Protein 1JO0 (pdb70)

Organism: Haemophilus influenzae (strain ATCC 51907 / DSM 11121 / KW20 / Rd) (NCBI:txid71421)

CATH classification: 3.30.110.60

B-factor: mean 31.72, std 14.04, range [13.47, 114.36]

Radius of gyration: 18.09 Å; Cα contacts (8 Å, |Δi|>4): 297; chains: 2; bounding box: 34×56×38 Å

Sequence (193 aa):
TTLSTKQKQFLKGLAHHLNPVVMLGGNGLTEGVLAEIENALNHHELIKVKVAGADRETKQLIINAIVRETKAAQVQTIGHILVLYRPSEEAKIQLPRTTLSTKQKQFLKGLAHHLNPVVMLGGNGLTEGVLAEIENALNHHELIKVKVAGADRETKQLIINAIVRETKAAQVQTIGHILVLYRPSEEAKIQLP

Solvent-accessible surface area: 10706 Å² total; per-residue (Å²): 66,138,29,53,119,166,32,87,101,44,0,89,34,21,0,132,53,29,38,49,46,5,124,5,48,93,134,17,50,53,143,41,18,36,54,84,0,54,81,6,2,81,52,33,1,3,1,24,0,62,2,50,90,30,89,190,111,59,32,81,133,22,6,84,19,0,42,141,74,1,126,3,8,77,6,35,55,89,57,75,19,3,1,3,7,43,77,36,190,114,47,32,14,79,55,52,270,63,138,26,48,122,153,41,76,118,41,0,74,40,20,0,136,54,33,42,41,38,7,109,4,47,89,126,20,48,47,148,44,16,26,63,94,0,58,81,8,1,85,48,28,1,6,2,19,0,62,2,48,91,21,88,191,122,65,25,78,122,21,3,80,16,0,45,161,92,3,150,2,7,62,6,47,55,88,58,90,24,0,0,0,7,41,74,32,190,126,42,34,19,82,57,81

Foldseek 3Di:
DDDDPQQLVVLVVVCVVPDAQAEDDDVADDPVSLVSVLVCCAVPQKHKYFAPPDDDVRVVVRVVVSCVVRVWDFSDDDHGITITGDAYPVGPDDTDD/DDDDPQLLVVLVVVCVPDDAPEEADVVADDPVSLVSVLVCCQVPQKHKYFYPDDDDVRLVVSVVVSCVVNVWDFSDDDPRITITGDAYPDGDDDTD

InterPro domains:
  IPR001890 RNA-binding, CRM domain [PF01985] (4-87)
  IPR001890 RNA-binding, CRM domain [PS51295] (2-98)
  IPR001890 RNA-binding, CRM domain [SM01103] (4-87)
  IPR017924 RNA-binding protein YhbY [TIGR00253] (4-98)
  IPR035920 YhbY-like superfamily [G3DSA:3.30.110.60] (2-99)
  IPR035920 YhbY-like superfamily [SSF75471] (3-96)
  IPR051925 RNA-binding domain-containing protein [PTHR40065] (3-99)

Structure (mmCIF, N/CA/C/O backbone):
data_1JO0
#
_entry.id   1JO0
#
_cell.length_a   30.566
_cell.length_b   51.941
_cell.length_c   59.100
_cell.angle_alpha   90.00
_cell.angle_beta   102.19
_cell.angle_gamma   90.00
#
_symmetry.space_group_name_H-M   'P 1 21 1'
#
loop_
_entity.id
_entity.type
_entity.pdbx_description
1 polymer 'HYPOTHETICAL PROTEIN HI1333'
2 non-polymer GLYCEROL
3 water water
#
loop_
_atom_site.group_PDB
_atom_site.id
_atom_site.type_symbol
_atom_site.label_atom_id
_atom_site.label_alt_id
_atom_site.label_comp_id
_atom_site.label_asym_id
_atom_site.label_entity_id
_atom_site.label_seq_id
_atom_site.pdbx_PDB_ins_code
_atom_site.Cartn_x
_atom_site.Cartn_y
_atom_site.Cartn_z
_atom_site.occupancy
_atom_site.B_iso_or_equiv
_atom_site.auth_seq_id
_atom_site.auth_comp_id
_atom_site.auth_asym_id
_atom_site.auth_atom_id
_atom_site.pdbx_PDB_model_num
ATOM 1 N N . THR A 1 1 ? -7.065 -19.420 32.099 1.00 22.58 2 THR A N 1
ATOM 2 C CA . THR A 1 1 ? -7.881 -18.424 31.388 1.00 19.85 2 THR A CA 1
ATOM 3 C C . THR A 1 1 ? -9.341 -18.860 31.399 1.00 21.84 2 THR A C 1
ATOM 4 O O . THR A 1 1 ? -9.623 -19.936 30.896 1.00 27.12 2 THR A O 1
ATOM 8 N N . THR A 1 2 ? -10.223 -18.064 31.980 1.00 26.05 3 THR A N 1
ATOM 9 C CA . THR A 1 2 ? -11.622 -18.433 32.117 1.00 26.67 3 THR A CA 1
ATOM 10 C C . THR A 1 2 ? -12.426 -17.480 31.250 1.00 26.09 3 THR A C 1
ATOM 11 O O . THR A 1 2 ? -12.381 -16.273 31.471 1.00 29.86 3 THR A O 1
ATOM 15 N N . LEU A 1 3 ? -13.121 -18.056 30.271 1.00 23.54 4 LEU A N 1
ATOM 16 C CA . LEU A 1 3 ? -13.911 -17.329 29.305 1.00 22.76 4 LEU A CA 1
ATOM 17 C C . LEU A 1 3 ? -15.402 -17.516 29.585 1.00 24.10 4 LEU A C 1
ATOM 18 O O . LEU A 1 3 ? -15.863 -18.612 29.907 1.00 27.23 4 LEU A O 1
ATOM 23 N N . SER A 1 4 ? -16.164 -16.450 29.435 1.00 23.85 5 SER A N 1
ATOM 24 C CA . SER A 1 4 ? -17.605 -16.557 29.507 1.00 26.56 5 SER A CA 1
ATOM 25 C C . SER A 1 4 ? -18.105 -17.345 28.281 1.00 25.07 5 SER A C 1
ATOM 26 O O . SER A 1 4 ? -17.378 -17.464 27.298 1.00 23.61 5 SER A O 1
ATOM 29 N N . THR A 1 5 ? -19.333 -17.795 28.339 1.00 28.60 6 THR A N 1
ATOM 30 C CA . THR A 1 5 ? -19.944 -18.452 27.187 1.00 28.10 6 THR A CA 1
ATOM 31 C C . THR A 1 5 ? -19.924 -17.607 25.930 1.00 24.62 6 THR A C 1
ATOM 32 O O . THR A 1 5 ? -19.566 -18.046 24.839 1.00 23.91 6 THR A O 1
ATOM 36 N N . LYS A 1 6 ? -20.239 -16.330 26.043 1.00 23.28 7 LYS A N 1
ATOM 37 C CA . LYS A 1 6 ? -20.270 -15.401 24.921 1.00 21.69 7 LYS A CA 1
ATOM 38 C C . LYS A 1 6 ? -18.860 -15.136 24.403 1.00 21.44 7 LYS A C 1
ATOM 39 O O . LYS A 1 6 ? -18.707 -15.045 23.172 1.00 21.72 7 LYS A O 1
ATOM 50 N N . GLN A 1 7 ? -17.872 -15.013 25.269 1.00 20.96 8 GLN A N 1
ATOM 51 C CA . GLN A 1 7 ? -16.492 -14.830 24.804 1.00 21.55 8 GLN A CA 1
ATOM 52 C C . GLN A 1 7 ? -15.962 -16.018 24.030 1.00 20.91 8 GLN A C 1
ATOM 53 O O . GLN A 1 7 ? -15.315 -15.916 23.000 1.00 19.90 8 GLN A O 1
ATOM 59 N N . LYS A 1 8 ? -16.275 -17.192 24.579 1.00 20.65 9 LYS A N 1
ATOM 60 C CA . LYS A 1 8 ? -15.853 -18.417 23.912 1.00 20.85 9 LYS A CA 1
ATOM 61 C C . LYS A 1 8 ? -16.472 -18.524 22.528 1.00 19.97 9 LYS A C 1
ATOM 62 O O . LYS A 1 8 ? -15.821 -18.883 21.541 1.00 19.86 9 LYS A O 1
ATOM 68 N N . GLN A 1 9 ? -17.768 -18.183 22.426 1.00 19.51 10 GLN A N 1
ATOM 69 C CA . GLN A 1 9 ? -18.428 -18.274 21.138 1.00 20.28 10 GLN A CA 1
ATOM 70 C C . GLN A 1 9 ? -17.866 -17.257 20.168 1.00 18.71 10 GLN A C 1
ATOM 71 O O . GLN A 1 9 ? -17.681 -17.540 18.987 1.00 19.62 10 GLN A O 1
ATOM 77 N N . PHE A 1 10 ? -17.577 -16.036 20.631 1.00 18.63 11 PHE A N 1
ATOM 78 C CA . PHE A 1 10 ? -16.957 -15.039 19.787 1.00 18.14 11 PHE A CA 1
ATOM 79 C C . PHE A 1 10 ? -15.672 -15.605 19.177 1.00 18.10 11 PHE A C 1
ATOM 80 O O . PHE A 1 10 ? -15.402 -15.460 17.981 1.00 18.32 11 PHE A O 1
ATOM 88 N N . LEU A 1 11 ? -14.815 -16.204 20.004 1.00 17.15 12 LEU A N 1
ATOM 89 C CA . LEU A 1 11 ? -13.546 -16.718 19.525 1.00 16.46 12 LEU A CA 1
ATOM 90 C C . LEU A 1 11 ? -13.706 -17.933 18.620 1.00 16.67 12 LEU A C 1
ATOM 91 O O . LEU A 1 11 ? -12.955 -18.069 17.673 1.00 17.77 12 LEU A O 1
ATOM 96 N N . LYS A 1 12 ? -14.689 -18.773 18.900 1.00 17.68 13 LYS A N 1
ATOM 97 C CA . LYS A 1 12 ? -14.991 -19.903 18.039 1.00 18.75 13 LYS A CA 1
ATOM 98 C C . LYS A 1 12 ? -15.335 -19.383 16.651 1.00 19.52 13 LYS A C 1
ATOM 99 O O . LYS A 1 12 ? -14.874 -19.867 15.640 1.00 20.59 13 LYS A O 1
ATOM 105 N N . GLY A 1 13 ? -16.158 -18.341 16.585 1.00 19.39 14 GLY A N 1
ATOM 106 C CA . GLY A 1 13 ? -16.542 -17.802 15.289 1.00 21.87 14 GLY A CA 1
ATOM 107 C C . GLY A 1 13 ? -15.376 -17.208 14.524 1.00 19.30 14 GLY A C 1
ATOM 108 O O . GLY A 1 13 ? -15.255 -17.338 13.295 1.00 22.46 14 GLY A O 1
ATOM 109 N N . LEU A 1 14 ? -14.488 -16.517 15.234 1.00 17.95 15 LEU A N 1
ATOM 110 C CA . LEU A 1 14 ? -13.308 -15.932 14.615 1.00 18.54 15 LEU A CA 1
ATOM 111 C C . LEU A 1 14 ? -12.342 -16.999 14.130 1.00 18.87 15 LEU A C 1
ATOM 112 O O . LEU A 1 14 ? -11.793 -16.864 13.037 1.00 18.65 15 LEU A O 1
ATOM 121 N N . ALA A 1 15 ? -12.178 -18.065 14.898 1.00 16.48 16 ALA A N 1
ATOM 122 C CA . ALA A 1 15 ? -11.236 -19.125 14.559 1.00 17.72 16 ALA A CA 1
ATOM 123 C C . ALA A 1 15 ? -11.636 -19.870 13.293 1.00 17.83 16 ALA A C 1
ATOM 124 O O . ALA A 1 15 ? -10.795 -20.499 12.659 1.00 18.59 16 ALA A O 1
ATOM 126 N N . HIS A 1 16 ? -12.920 -19.808 12.909 1.00 19.17 17 HIS A N 1
ATOM 127 C CA . HIS A 1 16 ? -13.309 -20.394 11.613 1.00 19.51 17 HIS A CA 1
ATOM 128 C C . HIS A 1 16 ? -12.496 -19.857 10.468 1.00 20.16 17 HIS A C 1
ATOM 129 O O . HIS A 1 16 ? -12.310 -20.535 9.450 1.00 23.61 17 HIS A O 1
ATOM 136 N N . HIS A 1 17 ? -11.994 -18.617 10.589 1.00 18.50 18 HIS A N 1
ATOM 137 C CA . HIS A 1 17 ? -11.241 -18.002 9.491 1.00 20.63 18 HIS A CA 1
ATOM 138 C C . HIS A 1 17 ? -9.732 -18.201 9.593 1.00 19.55 18 HIS A C 1
ATOM 139 O O . HIS A 1 17 ? -9.015 -17.618 8.785 1.00 22.14 18 HIS A O 1
ATOM 146 N N . LEU A 1 18 ? -9.292 -19.006 10.563 1.00 17.50 19 LEU A N 1
ATOM 147 C CA . LEU A 1 18 ? -7.877 -19.221 10.835 1.00 17.71 19 LEU A CA 1
ATOM 148 C C . LEU A 1 18 ? -7.452 -20.606 10.407 1.00 18.15 19 LEU A C 1
ATOM 149 O O . LEU A 1 18 ? -8.213 -21.575 10.452 1.00 21.26 19 LEU A O 1
ATOM 154 N N . ASN A 1 19 ? -6.192 -20.696 9.965 1.00 18.50 20 ASN A N 1
ATOM 155 C CA . ASN A 1 19 ? -5.551 -21.966 9.728 1.00 18.17 20 ASN A CA 1
ATOM 156 C C . ASN A 1 19 ? -4.757 -22.403 10.957 1.00 18.15 20 ASN A C 1
ATOM 157 O O . ASN A 1 19 ? -4.291 -21.550 11.710 1.00 18.26 20 ASN A O 1
ATOM 162 N N . PRO A 1 20 ? -4.524 -23.676 11.151 1.00 18.53 21 PRO A N 1
ATOM 163 C CA . PRO A 1 20 ? -3.610 -24.101 12.219 1.00 19.08 21 PRO A CA 1
ATOM 164 C C . PRO A 1 20 ? -2.228 -23.443 12.100 1.00 18.47 21 PRO A C 1
ATOM 165 O O . PRO A 1 20 ? -1.683 -23.350 11.014 1.00 21.50 21 PRO A O 1
ATOM 169 N N . VAL A 1 21 ? -1.656 -22.987 13.198 1.00 18.17 22 VAL A N 1
ATOM 170 C CA . VAL A 1 21 ? -0.299 -22.467 13.283 1.00 19.36 22 VAL A CA 1
ATOM 171 C C . VAL A 1 21 ? 0.679 -23.429 13.970 1.00 19.55 22 VAL A C 1
ATOM 172 O O . VAL A 1 21 ? 1.870 -23.118 13.975 1.00 23.22 22 VAL A O 1
ATOM 176 N N . VAL A 1 22 ? 0.211 -24.530 14.543 1.00 18.68 23 VAL A N 1
ATOM 177 C CA . VAL A 1 22 ? 1.062 -25.564 15.109 1.00 18.91 23 VAL A CA 1
ATOM 178 C C . VAL A 1 22 ? 0.466 -26.904 14.701 1.00 19.65 23 VAL A C 1
ATOM 179 O O . VAL A 1 22 ? -0.756 -27.068 14.738 1.00 20.39 23 VAL A O 1
ATOM 183 N N . MET A 1 23 ? 1.352 -27.818 14.375 1.00 21.87 24 MET A N 1
ATOM 184 C CA . MET A 1 23 ? 0.893 -29.165 14.059 1.00 24.72 24 MET A CA 1
ATOM 185 C C . MET A 1 23 ? 1.718 -30.109 14.923 1.00 24.05 24 MET A C 1
ATOM 186 O O . MET A 1 23 ? 2.933 -29.983 14.982 1.00 30.09 24 MET A O 1
ATOM 195 N N . LEU A 1 24 ? 0.987 -31.024 15.555 1.00 23.91 25 LEU A N 1
ATOM 196 C CA . LEU A 1 24 ? 1.599 -32.164 16.190 1.00 27.67 25 LEU A CA 1
ATOM 197 C C . LEU A 1 24 ? 1.609 -33.392 15.283 1.00 32.29 25 LEU A C 1
ATOM 198 O O . LEU A 1 24 ? 0.678 -33.621 14.519 1.00 43.95 25 LEU A O 1
ATOM 203 N N . GLY A 1 25 ? 2.645 -34.190 15.445 1.00 37.42 26 GLY A N 1
ATOM 204 C CA . GLY A 1 25 ? 2.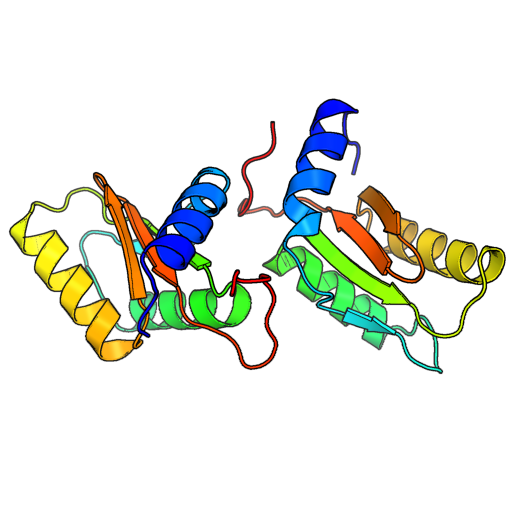798 -35.468 14.798 1.00 44.73 26 GLY A CA 1
ATOM 205 C C . GLY A 1 25 ? 2.954 -36.595 15.811 1.00 50.35 26 GLY A C 1
ATOM 206 O O . GLY A 1 25 ? 2.565 -36.470 16.979 1.00 45.64 26 GLY A O 1
ATOM 207 N N . GLY A 1 26 ? 3.534 -37.697 15.318 1.00 52.83 27 GLY A N 1
ATOM 208 C CA . GLY A 1 26 ? 3.714 -38.861 16.152 1.00 53.71 27 GLY A CA 1
ATOM 209 C C . GLY A 1 26 ? 4.423 -38.687 17.469 1.00 50.69 27 GLY A C 1
ATOM 210 O O . GLY A 1 26 ? 4.285 -39.492 18.407 1.00 55.38 27 GLY A O 1
ATOM 211 N N . ASN A 1 27 ? 5.230 -37.644 17.608 1.00 42.64 28 ASN A N 1
ATOM 212 C CA . ASN A 1 27 ? 6.006 -37.485 18.837 1.00 43.83 28 ASN A CA 1
ATOM 213 C C . ASN A 1 27 ? 5.212 -36.733 19.894 1.00 43.38 28 ASN A C 1
ATOM 214 O O . ASN A 1 27 ? 5.686 -36.638 21.029 1.00 40.90 28 ASN A O 1
ATOM 219 N N . GLY A 1 28 ? 4.039 -36.241 19.511 1.00 42.40 29 GLY A N 1
ATOM 220 C CA . GLY A 1 28 ? 3.144 -35.612 20.464 1.00 42.79 29 GLY A CA 1
ATOM 221 C C . GLY A 1 28 ? 3.670 -34.265 20.934 1.00 34.92 29 GLY A C 1
ATOM 222 O O . GLY A 1 28 ? 4.281 -33.545 20.133 1.00 30.70 29 GLY A O 1
ATOM 223 N N . LEU A 1 29 ? 3.426 -33.952 22.200 1.00 37.01 30 LEU A N 1
ATOM 224 C CA . LEU A 1 29 ? 3.776 -32.699 22.846 1.00 33.10 30 LEU A CA 1
ATOM 225 C C . LEU A 1 29 ? 5.202 -32.704 23.344 1.00 32.50 30 LEU A C 1
ATOM 226 O O . LEU A 1 29 ? 5.488 -32.854 24.527 1.00 36.58 30 LEU A O 1
ATOM 231 N N . THR A 1 30 ? 6.091 -32.513 22.385 1.00 25.69 31 THR A N 1
ATOM 232 C CA . THR A 1 30 ? 7.482 -32.389 22.734 1.00 26.53 31 THR A CA 1
ATOM 233 C C . THR A 1 30 ? 7.789 -31.011 23.303 1.00 28.02 31 THR A C 1
ATOM 234 O O . THR A 1 30 ? 6.964 -30.104 23.278 1.00 26.38 31 THR A O 1
ATOM 238 N N . GLU A 1 31 ? 9.012 -30.897 23.828 1.00 31.77 32 GLU A N 1
ATOM 239 C CA . GLU A 1 31 ? 9.506 -29.600 24.250 1.00 35.41 32 GLU A CA 1
ATOM 240 C C . GLU A 1 31 ? 9.384 -28.573 23.146 1.00 32.53 32 GLU A C 1
ATOM 241 O O . GLU A 1 3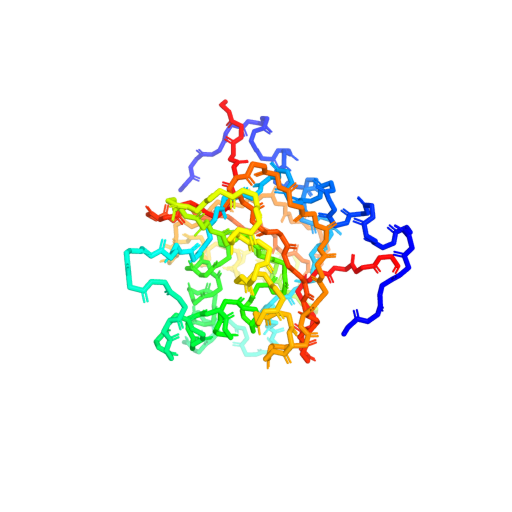1 ? 8.942 -27.436 23.288 1.00 30.32 32 GLU A O 1
ATOM 247 N N . GLY A 1 32 ? 9.761 -28.963 21.935 1.00 31.45 33 GLY A N 1
ATOM 248 C CA . GLY A 1 32 ? 9.730 -28.029 20.820 1.00 29.85 33 GLY A CA 1
ATOM 249 C C . GLY A 1 32 ? 8.320 -27.648 20.415 1.00 30.11 33 GLY A C 1
ATOM 250 O O . GLY A 1 32 ? 8.068 -26.489 20.082 1.00 25.47 33 GLY A O 1
ATOM 251 N N . VAL A 1 33 ? 7.396 -28.594 20.443 1.00 24.57 34 VAL A N 1
ATOM 252 C CA . VAL A 1 33 ? 6.011 -28.294 20.087 1.00 20.48 34 VAL A CA 1
ATOM 253 C C . VAL A 1 33 ? 5.429 -27.344 21.135 1.00 21.07 34 VAL A C 1
ATOM 254 O O . VAL A 1 33 ? 4.708 -26.399 20.789 1.00 19.84 34 VAL A O 1
ATOM 258 N N . LEU A 1 34 ? 5.742 -27.569 22.406 1.00 21.54 35 LEU A N 1
ATOM 259 C CA . LEU A 1 34 ? 5.234 -26.669 23.453 1.00 21.75 35 LEU A CA 1
ATOM 260 C C . LEU A 1 34 ? 5.767 -25.266 23.231 1.00 21.14 35 LEU A C 1
ATOM 261 O O . LEU A 1 34 ? 5.014 -24.318 23.427 1.00 21.44 35 LEU A O 1
ATOM 266 N N . ALA A 1 35 ? 7.031 -25.177 22.860 1.00 21.66 36 ALA A N 1
ATOM 267 C CA . ALA A 1 35 ? 7.559 -23.839 22.564 1.00 23.72 36 ALA A CA 1
ATOM 268 C C . ALA A 1 35 ? 6.847 -23.203 21.394 1.00 20.79 36 ALA A C 1
ATOM 269 O O . ALA A 1 35 ? 6.644 -21.982 21.387 1.00 21.70 36 ALA A O 1
ATOM 271 N N . GLU A 1 36 ? 6.469 -23.960 20.399 1.00 21.27 37 GLU A N 1
ATOM 272 C CA . GLU A 1 36 ? 5.756 -23.430 19.237 1.00 19.83 37 GLU A CA 1
ATOM 273 C C . GLU A 1 36 ? 4.385 -22.946 19.710 1.00 16.55 37 GLU A C 1
ATOM 274 O O . GLU A 1 36 ? 3.954 -21.894 19.269 1.00 17.71 37 GLU A O 1
ATOM 280 N N . ILE A 1 37 ? 3.736 -23.687 20.598 1.00 17.43 38 ILE A N 1
ATOM 281 C CA . ILE A 1 37 ? 2.413 -23.270 21.091 1.00 15.91 38 ILE A CA 1
ATOM 282 C C . ILE A 1 37 ? 2.567 -22.014 21.916 1.00 16.77 38 ILE A C 1
ATOM 283 O O . ILE A 1 37 ? 1.767 -21.066 21.760 1.00 17.86 38 ILE A O 1
ATOM 288 N N . GLU A 1 38 ? 3.540 -21.934 22.781 1.00 18.30 39 GLU A N 1
ATOM 289 C CA . GLU A 1 38 ? 3.755 -20.695 23.539 1.00 18.64 39 GLU A CA 1
ATOM 290 C C . GLU A 1 38 ? 3.989 -19.488 22.641 1.00 18.71 39 GLU A C 1
ATOM 291 O O . GLU A 1 38 ? 3.435 -18.437 22.852 1.00 19.17 39 GLU A O 1
ATOM 297 N N . ASN A 1 39 ? 4.831 -19.670 21.630 1.00 18.74 40 ASN A N 1
ATOM 298 C CA . ASN A 1 39 ? 5.157 -18.624 20.692 1.00 19.40 40 ASN A CA 1
ATOM 299 C C . ASN A 1 39 ? 3.886 -18.145 20.017 1.00 18.86 40 ASN A C 1
ATOM 300 O O . ASN A 1 39 ? 3.618 -16.968 19.826 1.00 19.78 40 ASN A O 1
ATOM 305 N N . ALA A 1 40 ? 3.081 -19.092 19.557 1.00 17.58 41 ALA A N 1
ATOM 306 C CA . ALA A 1 40 ? 1.852 -18.800 18.840 1.00 16.83 41 ALA A CA 1
ATOM 307 C C . ALA A 1 40 ? 0.837 -18.076 19.714 1.00 15.31 41 ALA A C 1
ATOM 308 O O . ALA A 1 40 ? 0.207 -17.101 19.321 1.00 16.63 41 ALA A O 1
ATOM 310 N N . LEU A 1 41 ? 0.658 -18.510 20.957 1.00 15.12 42 LEU A N 1
ATOM 311 C CA . LEU A 1 41 ? -0.174 -17.814 21.906 1.00 14.93 42 LEU A CA 1
ATOM 312 C C . LEU A 1 41 ? 0.295 -16.388 22.112 1.00 16.42 42 LEU A C 1
ATOM 313 O O . LEU A 1 41 ? -0.500 -15.447 22.143 1.00 16.53 42 LEU A O 1
ATOM 318 N N . ASN A 1 42 ? 1.590 -16.201 22.274 1.00 17.18 43 ASN A N 1
ATOM 319 C CA . ASN A 1 42 ? 2.159 -14.888 22.499 1.00 17.51 43 ASN A CA 1
ATOM 320 C C . ASN A 1 42 ? 1.862 -13.924 21.363 1.00 18.31 43 ASN A C 1
ATOM 321 O O . ASN A 1 42 ? 1.455 -12.790 21.637 1.00 22.17 43 ASN A O 1
ATOM 330 N N . HIS A 1 43 ? 2.090 -14.389 20.118 1.00 17.71 44 HIS A N 1
ATOM 331 C CA . HIS A 1 43 ? 1.877 -13.477 18.998 1.00 18.19 44 HIS A CA 1
ATOM 332 C C . HIS A 1 43 ? 0.412 -13.340 18.625 1.00 18.11 44 HIS A C 1
ATOM 333 O O . HIS A 1 43 ? -0.020 -12.253 18.238 1.00 18.69 44 HIS A O 1
ATOM 340 N N . HIS A 1 44 ? -0.355 -14.447 18.703 1.00 16.52 45 HIS A N 1
ATOM 341 C CA . HIS A 1 44 ? -1.674 -14.443 18.092 1.00 15.63 45 HIS A CA 1
ATOM 342 C C . HIS A 1 44 ? -2.849 -14.406 19.074 1.00 14.79 45 HIS A C 1
ATOM 343 O O . HIS A 1 44 ? -3.942 -14.021 18.625 1.00 16.03 45 HIS A O 1
ATOM 350 N N . GLU A 1 45 ? -2.650 -14.835 20.299 1.00 15.56 46 GLU A N 1
ATOM 351 C CA . GLU A 1 45 ? -3.667 -14.951 21.363 1.00 14.51 46 GLU A CA 1
ATOM 352 C C . GLU A 1 45 ? -4.624 -16.103 21.068 1.00 14.24 46 GLU A C 1
ATOM 353 O O . GLU A 1 45 ? -4.766 -17.006 21.917 1.00 15.20 46 GLU A O 1
ATOM 359 N N . LEU A 1 46 ? -5.287 -16.104 19.934 1.00 14.84 47 LEU A N 1
ATOM 360 C CA . LEU A 1 46 ? -6.215 -17.140 19.451 1.00 13.47 47 LEU A CA 1
ATOM 361 C C . LEU A 1 46 ? -5.494 -18.006 18.447 1.00 13.60 47 LEU A C 1
ATOM 362 O O . LEU A 1 46 ? -5.004 -17.475 17.451 1.00 16.01 47 LEU A O 1
ATOM 367 N N . ILE A 1 47 ? -5.412 -19.303 18.720 1.00 14.05 48 ILE A N 1
ATOM 368 C CA . ILE A 1 47 ? -4.667 -20.218 17.858 1.00 14.33 48 ILE A CA 1
ATOM 369 C C . ILE A 1 47 ? -5.452 -21.515 17.614 1.00 14.33 48 ILE A C 1
ATOM 370 O O . ILE A 1 47 ? -6.260 -21.941 18.454 1.00 14.83 48 ILE A O 1
ATOM 375 N N . LYS A 1 48 ? -5.092 -22.130 16.506 1.00 15.78 49 LYS A N 1
ATOM 376 C CA . LYS A 1 48 ? -5.511 -23.498 16.175 1.00 15.57 49 LYS A CA 1
ATOM 377 C C . LYS A 1 48 ? -4.289 -24.405 16.135 1.00 15.93 49 LYS A C 1
ATOM 378 O O . LYS A 1 48 ? -3.306 -24.104 15.509 1.00 17.03 49 LYS A O 1
ATOM 384 N N . VAL A 1 49 ? -4.409 -25.536 16.834 1.00 16.04 50 VAL A N 1
ATOM 385 C CA . VAL A 1 49 ? -3.358 -26.539 16.924 1.00 16.47 50 VAL A CA 1
ATOM 386 C C . VAL A 1 49 ? -3.944 -27.809 16.312 1.00 17.55 50 VAL A C 1
ATOM 387 O O . VAL A 1 49 ? -5.028 -28.271 16.696 1.00 20.89 50 VAL A O 1
ATOM 391 N N . LYS A 1 50 ? -3.267 -28.365 15.326 1.00 18.48 51 LYS A N 1
ATOM 392 C CA . LYS A 1 50 ? -3.709 -29.574 14.661 1.00 19.63 51 LYS A CA 1
ATOM 393 C C . LYS A 1 50 ? -3.139 -30.784 15.386 1.00 19.89 51 LYS A C 1
ATOM 394 O O . LYS A 1 50 ? -1.933 -30.847 15.636 1.00 21.26 51 LYS A O 1
ATOM 405 N N . VAL A 1 51 ? -4.017 -31.732 15.719 1.00 20.49 52 VAL A N 1
ATOM 406 C CA . VAL A 1 51 ? -3.675 -32.931 16.439 1.00 21.89 52 VAL A CA 1
ATOM 407 C C . VAL A 1 51 ? -4.225 -34.138 15.672 1.00 24.76 52 VAL A C 1
ATOM 408 O O . VAL A 1 51 ? -5.136 -34.838 16.076 1.00 29.72 52 VAL A O 1
ATOM 415 N N . ALA A 1 52 ? -3.729 -34.345 14.455 1.00 29.61 53 ALA A N 1
ATOM 416 C CA . ALA A 1 52 ? -4.284 -35.426 13.657 1.00 31.12 53 ALA A CA 1
ATOM 417 C C . ALA A 1 52 ? -3.790 -36.791 14.136 1.00 34.10 53 ALA A C 1
ATOM 418 O O . ALA A 1 52 ? -2.767 -37.016 14.764 1.00 34.30 53 ALA A O 1
ATOM 420 N N . GLY A 1 53 ? -4.611 -37.741 13.746 1.00 36.49 54 GLY A N 1
ATOM 421 C CA . GLY A 1 53 ? -4.310 -39.117 14.004 1.00 38.78 54 GLY A CA 1
ATOM 422 C C . GLY A 1 53 ? -4.337 -39.434 15.496 1.00 38.71 54 GLY A C 1
ATOM 423 O O . GLY A 1 53 ? -3.651 -40.374 15.927 1.00 51.60 54 GLY A O 1
ATOM 424 N N . ALA A 1 54 ? -5.092 -38.687 16.311 1.00 36.61 55 ALA A N 1
ATOM 425 C CA . ALA A 1 54 ? -5.234 -38.902 17.750 1.00 32.92 55 ALA A CA 1
ATOM 426 C C . ALA A 1 54 ? -6.615 -39.395 18.116 1.00 32.24 55 ALA A C 1
ATOM 427 O O . ALA A 1 54 ? -7.651 -38.834 17.799 1.00 37.83 55 ALA A O 1
ATOM 429 N N . ASP A 1 55 ? -6.606 -40.517 18.851 1.00 29.81 56 ASP A N 1
ATOM 430 C CA . ASP A 1 55 ? -7.890 -41.005 19.330 1.00 31.99 56 ASP A CA 1
ATOM 431 C C . ASP A 1 55 ? -8.302 -40.185 20.540 1.00 25.52 56 ASP A C 1
ATOM 432 O O . ASP A 1 55 ? -7.607 -39.270 20.991 1.00 27.62 56 ASP A O 1
ATOM 437 N N . ARG A 1 56 ? -9.481 -40.503 21.041 1.00 25.43 57 ARG A N 1
ATOM 438 C CA . ARG A 1 56 ? -10.108 -39.623 22.020 1.00 24.47 57 ARG A CA 1
ATOM 439 C C . ARG A 1 56 ? -9.223 -39.479 23.253 1.00 21.33 57 ARG A C 1
ATOM 440 O O . ARG A 1 56 ? -8.948 -38.377 23.744 1.00 20.70 57 ARG A O 1
ATOM 455 N N . GLU A 1 57 ? -8.684 -40.571 23.755 1.00 20.79 58 GLU A N 1
ATOM 456 C CA . GLU A 1 57 ? -7.896 -40.532 25.004 1.00 18.53 58 GLU A CA 1
ATOM 457 C C . GLU A 1 57 ? -6.554 -39.864 24.783 1.00 18.51 58 GLU A C 1
ATOM 458 O O . GLU A 1 57 ? -6.098 -39.090 25.607 1.00 19.27 58 GLU A O 1
ATOM 464 N N . THR A 1 58 ? -5.926 -40.152 23.631 1.00 21.26 59 THR A N 1
ATOM 465 C CA . THR A 1 58 ? -4.631 -39.519 23.333 1.00 23.34 59 THR A CA 1
ATOM 466 C C . THR A 1 58 ? -4.790 -38.024 23.199 1.00 22.10 59 THR A C 1
ATOM 467 O O . THR A 1 58 ? -4.036 -37.214 23.719 1.00 22.80 59 THR A O 1
ATOM 471 N N . LYS A 1 59 ? -5.842 -37.619 22.476 1.00 22.27 60 LYS A N 1
ATOM 472 C CA . LYS A 1 59 ? -6.099 -36.213 22.292 1.00 20.45 60 LYS A CA 1
ATOM 473 C C . LYS A 1 59 ? -6.357 -35.554 23.649 1.00 17.74 60 LYS A C 1
ATOM 474 O O . LYS A 1 59 ? -5.888 -34.443 23.879 1.00 19.25 60 LYS A O 1
ATOM 480 N N . GLN A 1 60 ? -7.075 -36.258 24.529 1.00 17.76 61 GLN A N 1
ATOM 481 C CA . GLN A 1 60 ? -7.357 -35.669 25.816 1.00 17.18 61 GLN A CA 1
ATOM 482 C C . GLN A 1 60 ? -6.085 -35.452 26.623 1.00 16.66 61 GLN A C 1
ATOM 483 O O . GLN A 1 60 ? -5.941 -34.434 27.303 1.00 16.93 61 GLN A O 1
ATOM 489 N N . LEU A 1 61 ? -5.151 -36.408 26.598 1.00 17.16 62 LEU A N 1
ATOM 490 C CA . LEU A 1 61 ? -3.847 -36.234 27.252 1.00 18.33 62 LEU A CA 1
ATOM 491 C C . LEU A 1 61 ? -3.158 -34.959 26.765 1.00 17.42 62 LEU A C 1
ATOM 492 O O . LEU A 1 61 ? -2.666 -34.180 27.563 1.00 19.39 62 LEU A O 1
ATOM 497 N N . ILE A 1 62 ? -3.132 -34.815 25.446 1.00 18.22 63 ILE A N 1
ATOM 498 C CA . ILE A 1 62 ? -2.521 -33.640 24.829 1.00 18.09 63 ILE A CA 1
ATOM 499 C C . ILE A 1 62 ? -3.214 -32.371 25.254 1.00 16.12 63 ILE A C 1
ATOM 500 O O . ILE A 1 62 ? -2.513 -31.420 25.636 1.00 17.93 63 ILE A O 1
ATOM 505 N N . ILE A 1 63 ? -4.530 -32.286 25.188 1.00 17.81 64 ILE A N 1
ATOM 506 C CA . ILE A 1 63 ? -5.265 -31.107 25.588 1.00 17.02 64 ILE A CA 1
ATOM 507 C C . ILE A 1 63 ? -4.917 -30.752 27.021 1.00 17.01 64 ILE A C 1
ATOM 508 O O . ILE A 1 63 ? -4.642 -29.591 27.385 1.00 17.36 64 ILE A O 1
ATOM 513 N N . ASN A 1 64 ? -4.992 -31.752 27.887 1.00 15.56 65 ASN A N 1
ATOM 514 C CA . ASN A 1 64 ? -4.780 -31.480 29.303 1.00 15.90 65 ASN A CA 1
ATOM 515 C C . ASN A 1 64 ? -3.395 -30.922 29.562 1.00 16.94 65 ASN A C 1
ATOM 516 O O . ASN A 1 64 ? -3.232 -30.018 30.393 1.00 18.61 65 ASN A O 1
ATOM 521 N N . ALA A 1 65 ? -2.403 -31.474 28.874 1.00 16.33 66 ALA A N 1
ATOM 522 C CA . ALA A 1 65 ? -1.036 -31.016 29.077 1.00 17.66 66 ALA A CA 1
ATOM 523 C C . ALA A 1 65 ? -0.853 -29.581 28.569 1.00 16.86 66 ALA A C 1
ATOM 524 O O . ALA A 1 65 ? -0.179 -28.759 29.182 1.00 19.17 66 ALA A O 1
ATOM 526 N N . ILE A 1 66 ? -1.405 -29.289 27.400 1.00 16.76 67 ILE A N 1
ATOM 527 C CA . ILE A 1 66 ? -1.299 -27.946 26.813 1.00 16.50 67 ILE A CA 1
ATOM 528 C C . ILE A 1 66 ? -1.924 -26.954 27.790 1.00 17.19 67 ILE A C 1
ATOM 529 O O . ILE A 1 66 ? -1.356 -25.916 28.099 1.00 18.68 67 ILE A O 1
ATOM 534 N N . VAL A 1 67 ? -3.144 -27.213 28.266 1.00 17.35 68 VAL A N 1
ATOM 535 C CA . VAL A 1 67 ? -3.802 -26.259 29.151 1.00 18.80 68 VAL A CA 1
ATOM 536 C C . VAL A 1 67 ? -3.001 -26.119 30.422 1.00 20.35 68 VAL A C 1
ATOM 537 O O . VAL A 1 67 ? -2.833 -25.019 30.957 1.00 21.11 68 VAL A O 1
ATOM 541 N N . ARG A 1 68 ? -2.479 -27.193 30.998 1.00 20.14 69 ARG A N 1
ATOM 542 C CA . ARG A 1 68 ? -1.716 -27.102 32.230 1.00 23.00 69 ARG A CA 1
ATOM 543 C C . ARG A 1 68 ? -0.494 -26.226 32.055 1.00 21.09 69 ARG A C 1
ATOM 544 O O . ARG A 1 68 ? -0.200 -25.383 32.871 1.00 24.95 69 ARG A O 1
ATOM 559 N N . GLU A 1 69 ? 0.256 -26.449 30.986 1.00 19.64 70 GLU A N 1
ATOM 560 C CA . GLU A 1 69 ? 1.522 -25.739 30.784 1.00 20.80 70 GLU A CA 1
ATOM 561 C C . GLU A 1 69 ? 1.343 -24.283 30.381 1.00 18.83 70 GLU A C 1
ATOM 562 O O . GLU A 1 69 ? 2.144 -23.434 30.828 1.00 24.89 70 GLU A O 1
ATOM 568 N N . THR A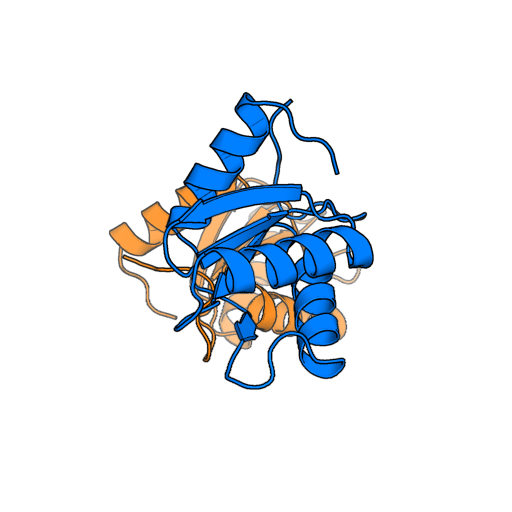 1 70 ? 0.340 -24.033 29.565 1.00 16.97 71 THR A N 1
ATOM 569 C CA . THR A 1 70 ? 0.201 -22.705 28.957 1.00 16.38 71 THR A CA 1
ATOM 570 C C . THR A 1 70 ? -0.833 -21.810 29.640 1.00 16.82 71 THR A C 1
ATOM 571 O O . THR A 1 70 ? -0.809 -20.593 29.449 1.00 18.15 71 THR A O 1
ATOM 575 N N . LYS A 1 71 ? -1.761 -22.391 30.397 1.00 17.51 72 LYS A N 1
ATOM 576 C CA . LYS A 1 71 ? -2.879 -21.663 30.997 1.00 18.52 72 LYS A CA 1
ATOM 577 C C . LYS A 1 71 ? -3.824 -21.052 29.980 1.00 18.50 72 LYS A C 1
ATOM 578 O O . 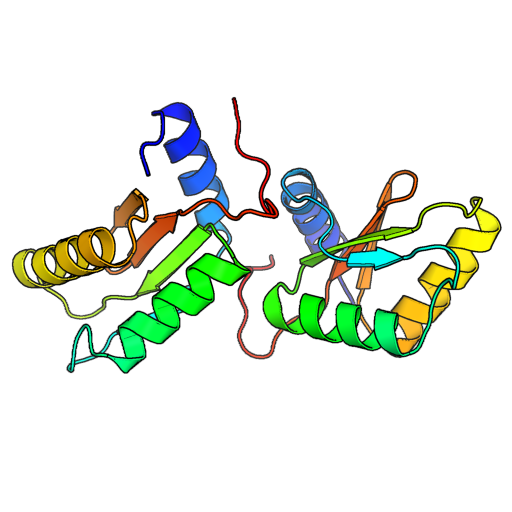LYS A 1 71 ? -4.638 -20.177 30.313 1.00 21.80 72 LYS A O 1
ATOM 584 N N . ALA A 1 72 ? -3.763 -21.534 28.724 1.00 17.72 73 ALA A N 1
ATOM 585 C CA . ALA A 1 72 ? -4.732 -21.151 27.728 1.00 16.95 73 ALA A CA 1
ATOM 586 C C . ALA A 1 72 ? -6.100 -21.755 28.030 1.00 16.88 73 ALA A C 1
ATOM 587 O O . ALA A 1 72 ? -6.189 -22.825 28.661 1.00 18.92 73 ALA A O 1
ATOM 589 N N . ALA A 1 73 ? -7.127 -21.078 27.564 1.00 16.01 74 ALA A N 1
ATOM 590 C CA . ALA A 1 73 ? -8.480 -21.561 27.530 1.00 16.86 74 ALA A CA 1
ATOM 591 C C . ALA A 1 73 ? -8.736 -22.438 26.317 1.00 16.00 74 ALA A C 1
ATOM 592 O O . ALA A 1 73 ? -8.339 -22.110 25.211 1.00 16.52 74 ALA A O 1
ATOM 594 N N . GLN A 1 74 ? -9.493 -23.515 26.517 1.00 18.18 75 GLN A N 1
ATOM 595 C CA . GLN A 1 74 ? -10.036 -24.290 25.403 1.00 17.92 75 GLN A CA 1
ATOM 596 C C . GLN A 1 74 ? -11.261 -23.595 24.858 1.00 19.86 75 GLN A C 1
ATOM 597 O O . GLN A 1 74 ? -12.249 -23.376 25.566 1.00 27.63 75 GLN A O 1
ATOM 603 N N . VAL A 1 75 ? -11.182 -23.223 23.590 1.00 17.32 76 VAL A N 1
ATOM 604 C CA . VAL A 1 75 ? -12.301 -22.624 22.921 1.00 18.06 76 VAL A CA 1
ATOM 605 C C . VAL A 1 75 ? -13.175 -23.672 22.235 1.00 18.34 76 VAL A C 1
ATOM 606 O O . VAL A 1 75 ? -14.392 -23.553 22.345 1.00 22.10 76 VAL A O 1
ATOM 610 N N . GLN A 1 76 ? -12.583 -24.646 21.569 1.00 18.47 77 GLN A N 1
ATOM 611 C CA . GLN A 1 76 ? -13.285 -25.630 20.777 1.00 19.65 77 GLN A CA 1
ATOM 612 C C . GLN A 1 76 ? -12.331 -26.804 20.556 1.00 18.29 77 GLN A C 1
ATOM 613 O O . GLN A 1 76 ? -11.168 -26.596 20.302 1.00 19.50 77 GLN A O 1
ATOM 619 N N . THR A 1 77 ? -12.862 -27.986 20.658 1.00 23.75 78 THR A N 1
ATOM 620 C CA . THR A 1 77 ? -12.236 -29.187 20.215 1.00 32.87 78 THR A CA 1
ATOM 621 C C . THR A 1 77 ? -13.153 -29.823 19.159 1.00 33.87 78 THR A C 1
ATOM 622 O O . THR A 1 77 ? -14.279 -30.108 19.516 1.00 45.00 78 THR A O 1
ATOM 626 N N . ILE A 1 78 ? -12.737 -29.952 17.934 1.00 36.42 79 ILE A N 1
ATOM 627 C CA . ILE A 1 78 ? -13.584 -30.576 16.929 1.00 45.64 79 ILE A CA 1
ATOM 628 C C . ILE A 1 78 ? -12.640 -31.344 16.030 1.00 42.09 79 ILE A C 1
ATOM 629 O O . ILE A 1 78 ? -11.734 -30.765 15.428 1.00 39.94 79 ILE A O 1
ATOM 634 N N . GLY A 1 79 ? -12.879 -32.649 16.035 1.00 41.93 80 GLY A N 1
ATOM 635 C CA . GLY A 1 79 ? -12.049 -33.475 15.187 1.00 36.47 80 GLY A CA 1
ATOM 636 C C . GLY A 1 79 ? -10.619 -33.329 15.661 1.00 32.85 80 GLY A C 1
ATOM 637 O O . GLY A 1 79 ? -10.298 -33.518 16.822 1.00 35.28 80 GLY A O 1
ATOM 638 N N . HIS A 1 80 ? -9.774 -32.969 14.695 1.00 30.90 81 HIS A N 1
ATOM 639 C CA . HIS A 1 80 ? -8.360 -32.978 14.931 1.00 28.06 81 HIS A CA 1
ATOM 640 C C . HIS A 1 80 ? -7.828 -31.589 15.249 1.00 21.68 81 HIS A C 1
ATOM 641 O O . HIS A 1 80 ? -6.602 -31.428 15.311 1.00 30.38 81 HIS A O 1
ATOM 648 N N . ILE A 1 81 ? -8.690 -30.622 15.507 1.00 21.21 82 ILE A N 1
ATOM 649 C CA . ILE A 1 81 ? -8.269 -29.249 15.725 1.00 20.84 82 ILE A CA 1
ATOM 650 C C . ILE A 1 81 ? -8.629 -28.851 17.153 1.00 19.96 82 ILE A C 1
ATOM 651 O O . ILE A 1 81 ? -9.759 -29.041 17.637 1.00 23.12 82 ILE A O 1
ATOM 656 N N . LEU A 1 82 ? -7.660 -28.287 17.817 1.00 17.37 83 LEU A N 1
ATOM 657 C CA . LEU A 1 82 ? -7.827 -27.643 19.106 1.00 17.91 83 LEU A CA 1
ATOM 658 C C . LEU A 1 82 ? -7.737 -26.130 18.948 1.00 16.01 83 LEU A C 1
ATOM 659 O O . LEU A 1 82 ? -6.713 -25.646 18.489 1.00 18.95 83 LEU A O 1
ATOM 668 N N . VAL A 1 83 ? -8.753 -25.408 19.374 1.00 15.42 84 VAL A N 1
ATOM 669 C CA . VAL A 1 83 ? -8.730 -23.957 19.336 1.00 15.17 84 VAL A CA 1
ATOM 670 C C . VAL A 1 83 ? -8.491 -23.464 20.766 1.00 14.75 84 VAL A C 1
ATOM 671 O O . VAL A 1 83 ? -9.218 -23.882 21.694 1.00 16.05 84 VAL A O 1
ATOM 675 N N . LEU A 1 84 ? -7.484 -22.638 20.949 1.00 14.56 85 LEU A N 1
ATOM 676 C CA . LEU A 1 84 ? -7.019 -22.199 22.260 1.00 14.41 85 LEU A CA 1
ATOM 677 C C . LEU A 1 84 ? -6.905 -20.675 22.301 1.00 14.25 85 LEU A C 1
ATOM 678 O O . LEU A 1 84 ? -6.638 -20.070 21.247 1.00 15.14 85 LEU A O 1
ATOM 683 N N . TYR A 1 85 ? -7.033 -20.094 23.471 1.00 14.82 86 TYR A N 1
ATOM 684 C CA . TYR A 1 85 ? -6.900 -18.650 23.619 1.00 14.18 86 TYR A CA 1
ATOM 685 C C . TYR A 1 85 ? -6.198 -18.280 24.904 1.00 13.88 86 TYR A C 1
ATOM 686 O O . TYR A 1 85 ? -6.548 -18.810 25.963 1.00 15.98 86 TYR A O 1
ATOM 695 N N . ARG A 1 86 ? -5.248 -17.345 24.822 1.00 14.31 87 ARG A N 1
ATOM 696 C CA . ARG A 1 86 ? -4.701 -16.764 26.041 1.00 14.64 87 ARG A CA 1
ATOM 697 C C . ARG A 1 86 ? -4.499 -15.255 25.814 1.00 14.71 87 ARG A C 1
ATOM 698 O O . ARG A 1 86 ? -3.916 -14.925 24.769 1.00 15.44 87 ARG A O 1
ATOM 706 N N . PRO A 1 87 ? -4.949 -14.402 26.708 1.00 15.33 88 PRO A N 1
ATOM 707 C CA . PRO A 1 87 ? -4.802 -12.967 26.464 1.00 15.72 88 PRO A CA 1
ATOM 708 C C . PRO A 1 87 ? -3.350 -12.526 26.591 1.00 17.81 88 PRO A C 1
ATOM 709 O O . PRO A 1 87 ? -2.590 -13.077 27.368 1.00 20.99 88 PRO A O 1
ATOM 713 N N . SER A 1 88 ? -3.038 -11.475 25.818 1.00 19.47 89 SER A N 1
ATOM 714 C CA . SER A 1 88 ? -1.749 -10.813 25.744 1.00 19.65 89 SER A CA 1
ATOM 715 C C . SER A 1 88 ? -1.771 -9.540 26.566 1.00 17.03 89 SER A C 1
ATOM 716 O O . SER A 1 88 ? -2.808 -8.918 26.716 1.00 18.92 89 SER A O 1
ATOM 719 N N . GLU A 1 89 ? -0.627 -9.106 27.021 1.00 20.08 90 GLU A N 1
ATOM 720 C CA . GLU A 1 89 ? -0.446 -7.806 27.627 1.00 21.98 90 GLU A CA 1
ATOM 721 C C . GLU A 1 89 ? -0.646 -6.699 26.618 1.00 23.34 90 GLU A C 1
ATOM 722 O O . GLU A 1 89 ? -0.930 -5.585 27.073 1.00 29.79 90 GLU A O 1
ATOM 728 N N . GLU A 1 90 ? -0.537 -7.001 25.340 1.00 23.16 91 GLU A N 1
ATOM 729 C CA . GLU A 1 90 ? -0.877 -5.976 24.354 1.00 29.40 91 GLU A CA 1
ATOM 730 C C . GLU A 1 90 ? -1.946 -6.656 23.486 1.00 24.11 91 GLU A C 1
ATOM 731 O O . GLU A 1 90 ? -1.624 -7.296 22.501 1.00 27.55 91 GLU A O 1
ATOM 737 N N . ALA A 1 91 ? -3.187 -6.582 23.890 1.00 23.51 92 ALA A N 1
ATOM 738 C CA . ALA A 1 91 ? -4.289 -7.220 23.191 1.00 20.04 92 ALA A CA 1
ATOM 739 C C . ALA A 1 91 ? -4.251 -6.918 21.705 1.00 18.44 92 ALA A C 1
ATOM 740 O O . ALA A 1 91 ? -4.218 -5.782 21.278 1.00 23.24 92 ALA A O 1
ATOM 742 N N . LYS A 1 92 ? -4.253 -7.970 20.915 1.00 19.42 93 LYS A N 1
ATOM 743 C CA . LYS A 1 92 ? -4.328 -7.911 19.458 1.00 20.05 93 LYS A CA 1
ATOM 744 C C . LYS A 1 92 ? -5.792 -8.052 19.041 1.00 18.53 93 LYS A C 1
ATOM 745 O O . LYS A 1 92 ? -6.239 -7.358 18.122 1.00 21.84 93 LYS A O 1
ATOM 756 N N . ILE A 1 93 ? -6.529 -8.932 19.689 1.00 18.14 94 ILE A N 1
ATOM 757 C CA . ILE A 1 93 ? -7.913 -9.211 19.363 1.00 16.45 94 ILE A CA 1
ATOM 758 C C . ILE A 1 93 ? -8.799 -8.559 20.416 1.00 16.32 94 ILE A C 1
ATOM 759 O O . ILE A 1 93 ? -8.599 -8.718 21.610 1.00 18.25 94 ILE A O 1
ATOM 764 N N . GLN A 1 94 ? -9.811 -7.832 19.951 1.00 16.62 95 GLN A N 1
ATOM 765 C CA . GLN A 1 94 ? -10.826 -7.209 20.820 1.00 18.98 95 GLN A CA 1
ATOM 766 C C . GLN A 1 94 ? -11.813 -8.258 21.277 1.00 19.83 95 GLN A C 1
ATOM 767 O O . GLN A 1 94 ? -12.573 -8.713 20.440 1.00 26.44 95 GLN A O 1
ATOM 773 N N . LEU A 1 95 ? -11.756 -8.602 22.560 1.00 22.22 96 LEU A N 1
ATOM 774 C CA . LEU A 1 95 ? -12.678 -9.600 23.077 1.00 23.21 96 LEU A CA 1
ATOM 775 C C . LEU A 1 95 ? -13.881 -8.901 23.653 1.00 27.99 96 LEU A C 1
ATOM 776 O O . LEU A 1 95 ? -13.751 -7.900 24.357 1.00 35.34 96 LEU A O 1
ATOM 781 N N . PRO A 1 96 ? -15.072 -9.428 23.404 1.00 28.43 97 PRO A N 1
ATOM 782 C CA . PRO A 1 96 ? -16.272 -8.824 23.968 1.00 32.98 97 PRO A CA 1
ATOM 783 C C . PRO A 1 96 ? -16.246 -8.836 25.491 1.00 30.17 97 PRO A C 1
ATOM 784 O O . PRO A 1 96 ? -15.644 -9.728 26.090 1.00 28.10 97 PRO A O 1
ATOM 788 N N . ARG A 1 97 ? -16.933 -7.840 26.012 1.00 40.73 98 ARG A N 1
ATOM 789 C CA . ARG A 1 97 ? -17.268 -7.737 27.410 1.00 47.51 98 ARG A CA 1
ATOM 790 C C . ARG A 1 97 ? -18.146 -8.903 27.863 1.00 51.86 98 ARG A C 1
ATOM 791 O O . ARG A 1 97 ? -17.774 -9.714 28.697 1.00 65.14 98 ARG A O 1
ATOM 799 N N . THR B 1 1 ? 0.588 -6.364 -3.503 1.00 39.15 2 THR B N 1
ATOM 800 C CA . THR B 1 1 ? -0.433 -7.352 -3.117 1.00 32.19 2 THR B CA 1
ATOM 801 C C . THR B 1 1 ? -1.774 -6.939 -3.697 1.00 33.78 2 THR B C 1
ATOM 802 O O . THR B 1 1 ? -2.390 -5.952 -3.303 1.00 39.06 2 THR B O 1
ATOM 806 N N . THR B 1 2 ? -2.229 -7.714 -4.672 1.00 34.61 3 THR B N 1
ATOM 807 C CA . THR B 1 2 ? -3.455 -7.349 -5.380 1.00 37.61 3 THR B CA 1
ATOM 808 C C . THR B 1 2 ? -4.630 -8.124 -4.818 1.00 36.89 3 THR B C 1
ATOM 809 O O . THR B 1 2 ? -4.610 -9.356 -4.832 1.00 41.83 3 THR B O 1
ATOM 813 N N . LEU B 1 3 ? -5.626 -7.386 -4.304 1.00 36.72 4 LEU B N 1
ATOM 814 C CA . LEU B 1 3 ? -6.805 -7.975 -3.713 1.00 32.95 4 LEU B CA 1
ATOM 815 C C . LEU B 1 3 ? -8.066 -7.684 -4.518 1.00 36.17 4 LEU B C 1
ATOM 816 O O . LEU B 1 3 ? -8.259 -6.584 -5.035 1.00 41.78 4 LEU B O 1
ATOM 821 N N . SER B 1 4 ? -8.936 -8.684 -4.593 1.00 34.44 5 SER B N 1
ATOM 822 C CA . SER B 1 4 ? -10.260 -8.427 -5.161 1.00 39.56 5 SER B CA 1
ATOM 823 C C . SER B 1 4 ? -11.123 -7.629 -4.193 1.00 37.45 5 SER B C 1
ATOM 824 O O . SER B 1 4 ? -10.773 -7.468 -3.032 1.00 34.01 5 SER B O 1
ATOM 827 N N . THR B 1 5 ? -12.263 -7.175 -4.685 1.00 41.69 6 THR B N 1
ATOM 828 C CA . THR B 1 5 ? -13.180 -6.396 -3.873 1.00 43.63 6 THR B CA 1
ATOM 829 C C . THR B 1 5 ? -13.655 -7.229 -2.693 1.00 40.50 6 THR B C 1
ATOM 830 O O . THR B 1 5 ? -13.592 -6.747 -1.561 1.00 38.43 6 THR B O 1
ATOM 834 N N . LYS B 1 6 ? -14.095 -8.450 -2.974 1.00 42.80 7 LYS B N 1
ATOM 835 C CA . LYS B 1 6 ? -14.633 -9.336 -1.946 1.00 42.40 7 LYS B CA 1
ATOM 836 C C . LYS B 1 6 ? -13.562 -9.752 -0.935 1.00 38.73 7 LYS B C 1
ATOM 837 O O . LYS B 1 6 ? -13.821 -9.858 0.251 1.00 37.21 7 LYS B O 1
ATOM 843 N N . GLN B 1 7 ? -12.331 -9.968 -1.370 1.00 34.62 8 GLN B N 1
ATOM 844 C CA . GLN B 1 7 ? -11.256 -10.164 -0.422 1.00 33.17 8 GLN B CA 1
ATOM 845 C C . GLN B 1 7 ? -11.080 -8.939 0.467 1.00 30.98 8 GLN B C 1
ATOM 846 O O . GLN B 1 7 ? -10.950 -9.131 1.678 1.00 29.74 8 GLN B O 1
ATOM 852 N N . LYS B 1 8 ? -11.053 -7.740 -0.108 1.00 31.05 9 LYS B N 1
ATOM 853 C CA . LYS B 1 8 ? -10.875 -6.565 0.747 1.00 31.46 9 LYS B CA 1
ATOM 854 C C . LYS B 1 8 ? -12.002 -6.425 1.760 1.00 30.03 9 LYS B C 1
ATOM 855 O O . LYS B 1 8 ? -11.762 -6.063 2.920 1.00 31.33 9 LYS B O 1
ATOM 861 N N . GLN B 1 9 ? -13.229 -6.665 1.330 1.00 32.30 10 GLN B N 1
ATOM 862 C CA . GLN B 1 9 ? -14.378 -6.500 2.196 1.00 32.10 10 GLN B CA 1
ATOM 863 C C . GLN B 1 9 ? -14.292 -7.507 3.347 1.00 28.95 10 GLN B C 1
ATOM 864 O O . GLN B 1 9 ? -14.622 -7.188 4.479 1.00 29.98 10 GLN B O 1
ATOM 870 N N . PHE B 1 10 ? -13.821 -8.694 3.011 1.00 26.28 11 PHE B N 1
ATOM 871 C CA . PHE B 1 10 ? -13.660 -9.746 4.010 1.00 27.10 11 PHE B CA 1
ATOM 872 C C . PHE B 1 10 ? -12.697 -9.267 5.097 1.00 25.63 11 PHE B C 1
ATOM 873 O O . PHE B 1 10 ? -12.882 -9.399 6.297 1.00 26.09 11 PHE B O 1
ATOM 881 N N . LEU B 1 11 ? -11.583 -8.737 4.638 1.00 25.79 12 LEU B N 1
ATOM 882 C CA . LEU B 1 11 ? -10.512 -8.295 5.546 1.00 23.98 12 LEU B CA 1
ATOM 883 C C . LEU B 1 11 ? -10.959 -7.109 6.372 1.00 25.19 12 LEU B C 1
ATOM 884 O O . LEU B 1 11 ? -10.544 -7.023 7.518 1.00 25.85 12 LEU B O 1
ATOM 889 N N . LYS B 1 12 ? -11.772 -6.217 5.817 1.00 27.82 13 LYS B N 1
ATOM 890 C CA . LYS B 1 12 ? -12.311 -5.137 6.645 1.00 29.94 13 LYS B CA 1
ATOM 891 C C . LYS B 1 12 ? -13.124 -5.663 7.811 1.00 28.59 13 LYS B C 1
ATOM 892 O O . LYS B 1 12 ? -13.045 -5.147 8.922 1.00 27.98 13 LYS B O 1
ATOM 898 N N . GLY B 1 13 ? -13.906 -6.708 7.549 1.00 31.85 14 GLY B N 1
ATOM 899 C CA . GLY B 1 13 ? -14.744 -7.292 8.586 1.00 30.45 14 GLY B CA 1
ATOM 900 C C . GLY B 1 13 ? -13.912 -7.889 9.703 1.00 26.38 14 GLY B C 1
ATOM 901 O O . GLY B 1 13 ? -14.223 -7.765 10.908 1.00 29.22 14 GLY B O 1
ATOM 902 N N . LEU B 1 14 ? -12.833 -8.557 9.358 1.00 22.87 15 LEU B N 1
ATOM 903 C CA . LEU B 1 14 ? -11.973 -9.165 10.360 1.00 20.65 15 LEU B CA 1
ATOM 904 C C . LEU B 1 14 ? -11.223 -8.073 11.120 1.00 19.31 15 LEU B C 1
ATOM 905 O O . LEU B 1 14 ? -11.051 -8.140 12.324 1.00 20.20 15 LEU B O 1
ATOM 914 N N . ALA B 1 15 ? -10.796 -7.019 10.397 1.00 19.69 16 ALA B N 1
ATOM 915 C CA . ALA B 1 15 ? -9.950 -5.992 11.015 1.00 19.29 16 ALA B CA 1
ATOM 916 C C . ALA B 1 15 ? -10.726 -5.229 12.078 1.00 19.98 16 ALA B C 1
ATOM 917 O O . ALA B 1 15 ? -10.158 -4.671 13.014 1.00 20.53 16 ALA B O 1
ATOM 919 N N . HIS B 1 16 ? -12.040 -5.215 11.992 1.00 20.71 17 HIS B N 1
ATOM 920 C CA . HIS B 1 16 ? -12.886 -4.594 13.023 1.00 22.05 17 HIS B CA 1
ATOM 921 C C . HIS B 1 16 ? -12.618 -5.177 14.403 1.00 20.14 17 HIS B C 1
ATOM 922 O O . HIS B 1 16 ? -12.881 -4.502 15.398 1.00 23.03 17 HIS B O 1
ATOM 929 N N . HIS B 1 17 ? -12.120 -6.414 14.446 1.00 18.96 18 HIS B N 1
ATOM 930 C CA . HIS B 1 17 ? -11.868 -7.099 15.712 1.00 19.73 18 HIS B CA 1
ATOM 931 C C . HIS B 1 17 ? -10.422 -6.954 16.183 1.00 20.41 18 HIS B C 1
ATOM 932 O O . HIS B 1 17 ? -10.062 -7.563 17.207 1.00 23.16 18 HIS B O 1
ATOM 939 N N . LEU B 1 18 ? -9.601 -6.185 15.459 1.00 19.29 19 LEU B N 1
ATOM 940 C CA . LEU B 1 18 ? -8.213 -6.032 15.773 1.00 18.85 19 LEU B CA 1
ATOM 941 C C . LEU B 1 18 ? -7.864 -4.675 16.409 1.00 18.27 19 LEU B C 1
ATOM 942 O O . LEU B 1 18 ? -8.558 -3.702 16.071 1.00 21.11 19 LEU B O 1
ATOM 947 N N . ASN B 1 19 ? -6.810 -4.724 17.223 1.00 18.75 20 ASN B N 1
ATOM 948 C CA . ASN B 1 19 ? -6.164 -3.488 17.656 1.00 20.08 20 ASN B CA 1
ATOM 949 C C . ASN B 1 19 ? -4.840 -3.247 16.934 1.00 21.23 20 ASN B C 1
ATOM 950 O O . ASN B 1 19 ? -4.257 -4.189 16.399 1.00 19.11 20 ASN B O 1
ATOM 955 N N . PRO B 1 20 ? -4.359 -1.998 16.879 1.00 20.07 21 PRO B N 1
ATOM 956 C CA . PRO B 1 20 ? -3.062 -1.744 16.233 1.00 20.68 21 PRO B CA 1
ATOM 957 C C . PRO B 1 20 ? -1.946 -2.568 16.882 1.00 21.80 21 PRO B C 1
ATOM 958 O O . PRO B 1 20 ? -1.921 -2.765 18.098 1.00 21.70 21 PRO B O 1
ATOM 962 N N . VAL B 1 21 ? -1.022 -3.028 16.021 1.00 21.01 22 VAL B N 1
ATOM 963 C CA . VAL B 1 21 ? 0.168 -3.759 16.493 1.00 22.23 22 VAL B CA 1
ATOM 964 C C . VAL B 1 21 ? 1.454 -2.984 16.237 1.00 21.19 22 VAL B C 1
ATOM 965 O O . VAL B 1 21 ? 2.531 -3.373 16.715 1.00 24.72 22 VAL B O 1
ATOM 969 N N . VAL B 1 22 ? 1.361 -1.857 15.507 1.00 21.75 23 VAL B N 1
ATOM 970 C CA . VAL B 1 22 ? 2.476 -0.942 15.279 1.00 22.13 23 VAL B CA 1
ATOM 971 C C . VAL B 1 22 ? 1.940 0.496 15.457 1.00 22.36 23 VAL B C 1
ATOM 972 O O . VAL B 1 22 ? 0.830 0.748 14.953 1.00 23.47 23 VAL B O 1
ATOM 976 N N . MET B 1 23 ? 2.746 1.300 16.108 1.00 26.09 24 MET B N 1
ATOM 977 C CA . MET B 1 23 ? 2.452 2.723 16.297 1.00 30.40 24 MET B CA 1
ATOM 978 C C . MET B 1 23 ? 3.623 3.522 15.745 1.00 30.69 24 MET B C 1
ATOM 979 O O . MET B 1 23 ? 4.776 3.214 16.062 1.00 40.22 24 MET B O 1
ATOM 984 N N . LEU B 1 24 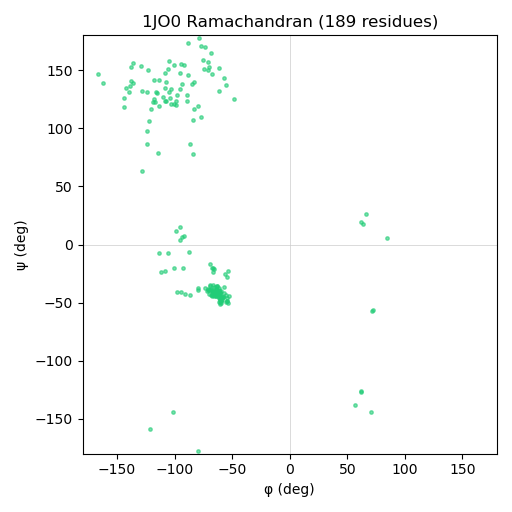? 3.343 4.526 14.922 1.00 29.72 25 LEU B N 1
ATOM 985 C CA . LEU B 1 24 ? 4.359 5.478 14.539 1.00 35.92 25 LEU B CA 1
ATOM 986 C C . LEU B 1 24 ? 4.289 6.703 15.437 1.00 41.63 25 LEU B C 1
ATOM 987 O O . LEU B 1 24 ? 3.190 7.217 15.616 1.00 55.31 25 LEU B O 1
ATOM 992 N N . GLY B 1 25 ? 5.449 7.121 15.898 1.00 50.41 26 GLY B N 1
ATOM 993 C CA . GLY B 1 25 ? 5.395 8.329 16.709 1.00 62.37 26 GLY B CA 1
ATOM 994 C C . GLY B 1 25 ? 5.822 9.560 15.936 1.00 66.07 26 GLY B C 1
ATOM 995 O O . GLY B 1 25 ? 5.557 9.725 14.745 1.00 64.14 26 GLY B O 1
ATOM 996 N N . GLY B 1 26 ? 6.497 10.414 16.710 1.00 67.56 27 GLY B N 1
ATOM 997 C CA . GLY B 1 26 ? 7.006 11.649 16.200 1.00 68.41 27 GLY B CA 1
ATOM 998 C C . GLY B 1 26 ? 8.146 11.571 15.230 1.00 70.46 27 GLY B C 1
ATOM 999 O O . GLY B 1 26 ? 8.392 12.580 14.550 1.00 74.00 27 GLY B O 1
ATOM 1000 N N . ASN B 1 27 ? 8.873 10.455 15.112 1.00 69.52 28 ASN B N 1
ATOM 1001 C CA . ASN B 1 27 ? 9.951 10.540 14.110 1.00 67.49 28 ASN B CA 1
ATOM 1002 C C . ASN B 1 27 ? 9.469 9.958 12.773 1.00 63.52 28 ASN B C 1
ATOM 1003 O O . ASN B 1 27 ? 10.336 9.696 11.932 1.00 60.95 28 ASN B O 1
ATOM 1008 N N . GLY B 1 28 ? 8.155 9.792 12.648 1.00 57.79 29 GLY B N 1
ATOM 1009 C CA . GLY B 1 28 ? 7.447 9.302 11.489 1.00 46.84 29 GLY B CA 1
ATOM 1010 C C . GLY B 1 28 ? 7.909 7.933 11.027 1.00 40.27 29 GLY B C 1
ATOM 1011 O O . GLY B 1 28 ? 8.153 6.999 11.779 1.00 35.09 29 GLY B O 1
ATOM 1012 N N . LEU B 1 29 ? 8.033 7.777 9.717 1.00 38.74 30 LEU B N 1
ATOM 1013 C CA . LEU B 1 29 ? 8.391 6.478 9.161 1.00 33.85 30 LEU B CA 1
ATOM 1014 C C . LEU B 1 29 ? 9.893 6.255 9.089 1.00 31.47 30 LEU B C 1
ATOM 1015 O O . LEU B 1 29 ? 10.609 6.491 8.103 1.00 44.54 30 LEU B O 1
ATOM 1020 N N . THR B 1 30 ? 10.443 5.769 10.196 1.00 31.54 31 THR B N 1
ATOM 1021 C CA . THR B 1 30 ? 11.869 5.498 10.209 1.00 30.31 31 THR B CA 1
ATOM 1022 C C . THR B 1 30 ? 12.159 4.092 9.720 1.00 27.07 31 THR B C 1
ATOM 1023 O O . THR B 1 30 ? 11.270 3.245 9.521 1.00 24.90 31 THR B O 1
ATOM 1027 N N . GLU B 1 31 ? 13.420 3.728 9.545 1.00 31.93 32 GLU B N 1
ATOM 1028 C CA . GLU B 1 31 ? 13.800 2.379 9.155 1.00 29.25 32 GLU B CA 1
ATOM 1029 C C . GLU B 1 31 ? 13.379 1.384 10.233 1.00 26.42 32 GLU B C 1
ATOM 1030 O O . GLU B 1 31 ? 12.987 0.255 9.935 1.00 27.97 32 GLU B O 1
ATOM 1036 N N . GLY B 1 32 ? 13.460 1.804 11.499 1.00 28.78 33 GLY B N 1
ATOM 1037 C CA . GLY B 1 32 ? 13.016 0.954 12.593 1.00 25.84 33 GLY B CA 1
ATOM 1038 C C . GLY B 1 32 ? 11.541 0.618 12.508 1.00 26.98 33 GLY B C 1
ATOM 1039 O O . GLY B 1 32 ? 11.170 -0.545 12.679 1.00 25.00 33 GLY B O 1
ATOM 1040 N N . VAL B 1 33 ? 10.735 1.648 12.220 1.00 25.61 34 VAL B N 1
ATOM 1041 C CA . VAL B 1 33 ? 9.286 1.427 12.066 1.00 26.43 34 VAL B CA 1
ATOM 1042 C C . VAL B 1 33 ? 8.984 0.526 10.885 1.00 22.86 34 VAL B C 1
ATOM 1043 O O . VAL B 1 33 ? 8.129 -0.390 10.970 1.00 24.33 34 VAL B O 1
ATOM 1047 N N . LEU B 1 34 ? 9.627 0.744 9.750 1.00 23.55 35 LEU B N 1
ATOM 1048 C CA . LEU B 1 34 ? 9.465 -0.197 8.665 1.00 24.33 35 LEU B CA 1
ATOM 1049 C C . LEU B 1 34 ? 9.853 -1.614 9.055 1.00 23.36 35 LEU B C 1
ATOM 1050 O O . LEU B 1 34 ? 9.120 -2.509 8.625 1.00 23.42 35 LEU B O 1
ATOM 1055 N N . ALA B 1 35 ? 10.943 -1.843 9.798 1.00 23.35 36 ALA B N 1
ATOM 1056 C CA . ALA B 1 35 ? 11.271 -3.200 10.234 1.00 24.02 36 ALA B CA 1
ATOM 1057 C C . ALA B 1 35 ? 10.180 -3.781 11.127 1.00 23.71 36 ALA B C 1
ATOM 1058 O O . ALA B 1 35 ? 9.863 -4.964 11.063 1.00 24.13 36 ALA B O 1
ATOM 1060 N N . GLU B 1 36 ? 9.582 -2.961 11.983 1.00 23.50 37 GLU B N 1
ATOM 1061 C CA . GLU B 1 36 ? 8.464 -3.394 12.828 1.00 23.93 37 GLU B CA 1
ATOM 1062 C C . GLU B 1 36 ? 7.242 -3.786 12.001 1.00 21.88 37 GLU B C 1
ATOM 1063 O O . GLU B 1 36 ? 6.551 -4.768 12.269 1.00 23.45 37 GLU B O 1
ATOM 1069 N N . ILE B 1 37 ? 6.971 -2.985 10.977 1.00 21.10 38 ILE B N 1
ATOM 1070 C CA . ILE B 1 37 ? 5.838 -3.297 10.095 1.00 19.99 38 ILE B CA 1
ATOM 1071 C C . ILE B 1 37 ? 6.078 -4.588 9.329 1.00 19.80 38 ILE B C 1
ATOM 1072 O O . ILE B 1 37 ? 5.205 -5.466 9.268 1.00 21.52 38 ILE B O 1
ATOM 1077 N N . GLU B 1 38 ? 7.297 -4.768 8.781 1.00 22.23 39 GLU B N 1
ATOM 1078 C CA . GLU B 1 38 ? 7.664 -6.022 8.143 1.00 21.36 39 GLU B CA 1
ATOM 1079 C C . GLU B 1 38 ? 7.437 -7.217 9.057 1.00 22.68 39 GLU B C 1
ATOM 1080 O O . GLU B 1 38 ? 6.843 -8.237 8.676 1.00 23.53 39 GLU B O 1
ATOM 1086 N N . ASN B 1 39 ? 7.952 -7.128 10.274 1.00 23.21 40 ASN B N 1
ATOM 1087 C CA . ASN B 1 39 ? 7.816 -8.205 11.262 1.00 23.04 40 ASN B CA 1
ATOM 1088 C C . ASN B 1 39 ? 6.353 -8.470 11.583 1.00 23.64 40 ASN B C 1
ATOM 1089 O O . ASN B 1 39 ? 5.962 -9.628 11.675 1.00 24.83 40 ASN B O 1
ATOM 1098 N N . ALA B 1 40 ? 5.546 -7.408 11.748 1.00 22.41 41 ALA B N 1
ATOM 1099 C CA . ALA B 1 40 ? 4.118 -7.592 12.029 1.00 22.34 41 ALA B CA 1
ATOM 1100 C C . ALA B 1 40 ? 3.407 -8.236 10.853 1.00 21.03 41 ALA B C 1
ATOM 1101 O O . ALA B 1 40 ? 2.572 -9.137 11.053 1.00 21.99 41 ALA B O 1
ATOM 1103 N N . LEU B 1 41 ? 3.698 -7.800 9.639 1.00 20.53 42 LEU B N 1
ATOM 1104 C CA . LEU B 1 41 ? 3.052 -8.442 8.505 1.00 20.07 42 LEU B CA 1
ATOM 1105 C C . LEU B 1 41 ? 3.400 -9.927 8.431 1.00 20.17 42 LEU B C 1
ATOM 1106 O O . LEU B 1 41 ? 2.532 -10.735 8.127 1.00 22.70 42 LEU B O 1
ATOM 1111 N N . ASN B 1 42 ? 4.656 -10.268 8.678 1.00 22.62 43 ASN B N 1
ATOM 1112 C CA . ASN B 1 42 ? 5.112 -11.655 8.603 1.00 23.90 43 ASN B CA 1
ATOM 1113 C C . ASN B 1 42 ? 4.421 -12.528 9.656 1.00 24.85 43 ASN B C 1
ATOM 1114 O O . ASN B 1 42 ? 4.113 -13.690 9.389 1.00 29.55 43 ASN B O 1
ATOM 1119 N N . HIS B 1 43 ? 4.182 -11.959 10.845 1.00 23.86 44 HIS B N 1
ATOM 1120 C CA . HIS B 1 43 ? 3.513 -12.770 11.832 1.00 24.80 44 HIS B CA 1
ATOM 1121 C C . HIS B 1 43 ? 2.005 -12.837 11.620 1.00 21.39 44 HIS B C 1
ATOM 1122 O O . HIS B 1 43 ? 1.394 -13.890 11.878 1.00 23.50 44 HIS B O 1
ATOM 1129 N N . HIS B 1 44 ? 1.393 -11.719 11.236 1.00 20.59 45 HIS B N 1
ATOM 1130 C CA . HIS B 1 44 ? -0.056 -11.588 11.333 1.00 19.94 45 HIS B CA 1
ATOM 1131 C C . HIS B 1 44 ? -0.808 -11.527 10.001 1.00 19.65 45 HIS B C 1
ATOM 1132 O O . HIS B 1 44 ? -2.009 -11.810 10.002 1.00 22.12 45 HIS B O 1
ATOM 1139 N N . GLU B 1 45 ? -0.185 -11.125 8.926 1.00 19.68 46 GLU B N 1
ATOM 1140 C CA . GLU B 1 45 ? -0.729 -10.925 7.576 1.00 19.56 46 GLU B CA 1
ATOM 1141 C C . GLU B 1 45 ? -1.620 -9.685 7.509 1.00 18.89 46 GLU B C 1
ATOM 1142 O O . GLU B 1 45 ? -1.338 -8.786 6.703 1.00 20.84 46 GLU B O 1
ATOM 1148 N N . LEU B 1 46 ? -2.648 -9.613 8.348 1.00 19.13 47 LEU B N 1
ATOM 1149 C CA . LEU B 1 46 ? -3.547 -8.492 8.500 1.00 19.23 47 LEU B CA 1
ATOM 1150 C C . LEU B 1 46 ? -3.199 -7.704 9.767 1.00 18.82 47 LEU B C 1
ATOM 1151 O O . LEU B 1 46 ? -3.173 -8.283 10.834 1.00 19.89 47 LEU B O 1
ATOM 1156 N N . ILE B 1 47 ? -2.885 -6.432 9.543 1.00 18.60 48 ILE B N 1
ATOM 1157 C CA . ILE B 1 47 ? -2.430 -5.572 10.626 1.00 18.27 48 ILE B CA 1
ATOM 1158 C C . ILE B 1 47 ? -3.047 -4.179 10.578 1.00 17.83 48 ILE B C 1
ATOM 1159 O O . ILE B 1 47 ? -3.445 -3.675 9.530 1.00 19.94 48 ILE B O 1
ATOM 1164 N N . LYS B 1 48 ? -3.132 -3.589 11.777 1.00 17.99 49 LYS B N 1
ATOM 1165 C CA . LYS B 1 48 ? -3.434 -2.172 11.949 1.00 18.37 49 LYS B CA 1
ATOM 1166 C C . LYS B 1 48 ? -2.180 -1.423 12.404 1.00 17.63 49 LYS B C 1
ATOM 1167 O O . LYS B 1 48 ? -1.499 -1.879 13.314 1.00 19.73 49 LYS B O 1
ATOM 1173 N N . VAL B 1 49 ? -1.930 -0.292 11.785 1.00 18.52 50 VAL B N 1
ATOM 1174 C CA . VAL B 1 49 ? -0.823 0.607 12.054 1.00 18.81 50 VAL B CA 1
ATOM 1175 C C . VAL B 1 49 ? -1.398 1.945 12.477 1.00 20.43 50 VAL B C 1
ATOM 1176 O O . VAL B 1 49 ? -2.140 2.526 11.705 1.00 21.30 50 VAL B O 1
ATOM 1180 N N . LYS B 1 50 ? -1.034 2.423 13.651 1.00 21.74 51 LYS B N 1
ATOM 1181 C CA . LYS B 1 50 ? -1.520 3.707 14.129 1.00 23.45 51 LYS B CA 1
ATOM 1182 C C . LYS B 1 50 ? -0.548 4.774 13.653 1.00 24.93 51 LYS B C 1
ATOM 1183 O O . LYS B 1 50 ? 0.649 4.689 13.929 1.00 26.09 51 LYS B O 1
ATOM 1189 N N . VAL B 1 51 ? -1.079 5.748 12.935 1.00 29.37 52 VAL B N 1
ATOM 1190 C CA . VAL B 1 51 ? -0.256 6.844 12.452 1.00 33.64 52 VAL B CA 1
ATOM 1191 C C . VAL B 1 51 ? -0.661 8.164 13.096 1.00 38.73 52 VAL B C 1
ATOM 1192 O O . VAL B 1 51 ? -1.339 8.974 12.442 1.00 38.35 52 VAL B O 1
ATOM 1196 N N . ALA B 1 52 ? -0.215 8.361 14.341 1.00 40.29 53 ALA B N 1
ATOM 1197 C CA . ALA B 1 52 ? -0.618 9.575 15.049 1.00 46.56 53 ALA B CA 1
ATOM 1198 C C . ALA B 1 52 ? 0.075 10.842 14.570 1.00 39.47 53 ALA B C 1
ATOM 1199 O O . ALA B 1 52 ? 1.210 10.815 14.100 1.00 44.71 53 ALA B O 1
ATOM 1201 N N . GLY B 1 53 ? -0.618 11.963 14.713 1.00 34.72 54 GLY B N 1
ATOM 1202 C CA . GLY B 1 53 ? -0.019 13.248 14.512 1.00 33.83 54 GLY B CA 1
ATOM 1203 C C . GLY B 1 53 ? 0.045 13.751 13.098 1.00 35.79 54 GLY B C 1
ATOM 1204 O O . GLY B 1 53 ? 0.628 14.812 12.895 1.00 45.63 54 GLY B O 1
ATOM 1205 N N . ALA B 1 54 ? -0.538 13.046 12.151 1.00 34.16 55 ALA B N 1
ATOM 1206 C CA . ALA B 1 54 ? -0.521 13.488 10.774 1.00 30.67 55 ALA B CA 1
ATOM 1207 C C . ALA B 1 54 ? -1.959 13.722 10.326 1.00 31.42 55 ALA B C 1
ATOM 1208 O O . ALA B 1 54 ? -2.864 12.961 10.684 1.00 32.25 55 ALA B O 1
ATOM 1210 N N . ASP B 1 55 ? -2.094 14.782 9.542 1.00 30.36 56 ASP B N 1
ATOM 1211 C CA . ASP B 1 55 ? -3.365 15.132 8.914 1.00 32.60 56 ASP B CA 1
ATOM 1212 C C . ASP B 1 55 ? -3.580 14.248 7.680 1.00 33.13 56 ASP B C 1
ATOM 1213 O O . ASP B 1 55 ? -2.735 13.377 7.419 1.00 29.41 56 ASP B O 1
ATOM 1218 N N . ARG B 1 56 ? -4.680 14.487 6.977 1.00 33.79 57 ARG B N 1
ATOM 1219 C CA . ARG B 1 56 ? -5.081 13.539 5.938 1.00 31.88 57 ARG B CA 1
ATOM 1220 C C . ARG B 1 56 ? -3.974 13.468 4.906 1.00 27.79 57 ARG B C 1
ATOM 1221 O O . ARG B 1 56 ? -3.569 12.364 4.547 1.00 28.76 57 ARG B O 1
ATOM 1229 N N . GLU B 1 57 ? -3.510 14.604 4.386 1.00 31.72 58 GLU B N 1
ATOM 1230 C CA . GLU B 1 57 ? -2.548 14.548 3.269 1.00 27.49 58 GLU B CA 1
ATOM 1231 C C . GLU B 1 57 ? -1.193 14.019 3.693 1.00 27.74 58 GLU B C 1
ATOM 1232 O O . GLU B 1 57 ? -0.439 13.263 3.036 1.00 30.49 58 GLU B O 1
ATOM 1238 N N . THR B 1 58 ? -0.820 14.387 4.916 1.00 29.97 59 THR B N 1
ATOM 1239 C CA . THR B 1 58 ? 0.470 13.890 5.425 1.00 33.57 59 THR B CA 1
ATOM 1240 C C . THR B 1 58 ? 0.468 12.404 5.723 1.00 30.08 59 THR B C 1
ATOM 1241 O O . THR B 1 58 ? 1.347 11.587 5.442 1.00 30.45 59 THR B O 1
ATOM 1245 N N . LYS B 1 59 ? -0.624 11.970 6.332 1.00 27.99 60 LYS B N 1
ATOM 1246 C CA . LYS B 1 59 ? -0.864 10.541 6.511 1.00 27.55 60 LYS B CA 1
ATOM 1247 C C . LYS B 1 59 ? -0.854 9.837 5.167 1.00 26.81 60 LYS B C 1
ATOM 1248 O O . LYS B 1 59 ? -0.397 8.681 5.053 1.00 28.27 60 LYS B O 1
ATOM 1254 N N . GLN B 1 60 ? -1.359 10.458 4.100 1.00 25.11 61 GLN B N 1
ATOM 1255 C CA . GLN B 1 60 ? -1.319 9.757 2.809 1.00 26.82 61 GLN B CA 1
ATOM 1256 C C . GLN B 1 60 ? 0.110 9.515 2.346 1.00 24.62 61 GLN B C 1
ATOM 1257 O O . GLN B 1 60 ? 0.433 8.457 1.756 1.00 25.44 61 GLN B O 1
ATOM 1263 N N . LEU B 1 61 ? 0.981 10.501 2.577 1.00 25.81 62 LEU B N 1
ATOM 1264 C CA . LEU B 1 61 ? 2.396 1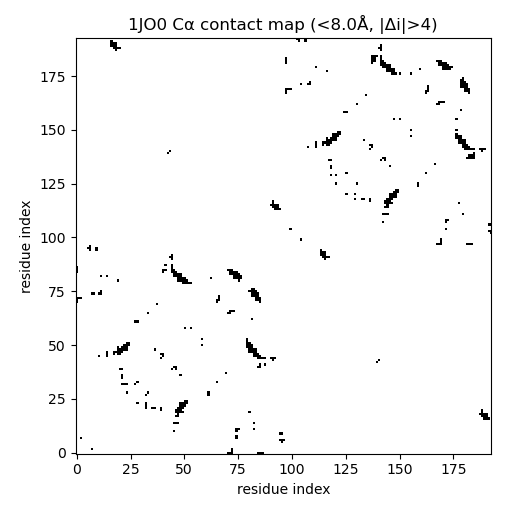0.333 2.245 1.00 27.88 62 LEU B CA 1
ATOM 1265 C C . LEU B 1 61 ? 2.958 9.079 2.920 1.00 25.26 62 LEU B C 1
ATOM 1266 O O . LEU B 1 61 ? 3.675 8.301 2.284 1.00 25.05 62 LEU B O 1
ATOM 1275 N N . ILE B 1 62 ? 2.648 8.925 4.206 1.00 23.19 63 ILE B N 1
ATOM 1276 C CA . ILE B 1 62 ? 3.214 7.821 4.964 1.00 23.71 63 ILE B CA 1
ATOM 1277 C C . ILE B 1 62 ? 2.654 6.501 4.485 1.00 23.26 63 ILE B C 1
ATOM 1278 O O . ILE B 1 62 ? 3.324 5.507 4.283 1.00 23.09 63 ILE B O 1
ATOM 1283 N N . ILE B 1 63 ? 1.344 6.491 4.269 1.00 23.69 64 ILE B N 1
ATOM 1284 C CA . ILE B 1 63 ? 0.718 5.277 3.746 1.00 24.18 64 ILE B CA 1
ATOM 1285 C C . ILE B 1 63 ? 1.342 4.865 2.421 1.00 23.28 64 ILE B C 1
ATOM 1286 O O . ILE B 1 63 ? 1.626 3.695 2.207 1.00 23.53 64 ILE B O 1
ATOM 1291 N N . ASN B 1 64 ? 1.542 5.847 1.534 1.00 22.29 65 ASN B N 1
ATOM 1292 C CA . ASN B 1 64 ? 2.078 5.539 0.217 1.00 22.38 65 ASN B CA 1
ATOM 1293 C C . ASN B 1 64 ? 3.468 4.926 0.344 1.00 20.73 65 ASN B C 1
ATOM 1294 O O . ASN B 1 64 ? 3.861 3.976 -0.330 1.00 23.21 65 ASN B O 1
ATOM 1299 N N . ALA B 1 65 ? 4.272 5.459 1.264 1.00 22.13 66 ALA B N 1
ATOM 1300 C CA . ALA B 1 65 ? 5.612 4.882 1.388 1.00 22.45 66 ALA B CA 1
ATOM 1301 C C . ALA B 1 65 ? 5.592 3.489 1.995 1.00 22.23 66 ALA B C 1
ATOM 1302 O O . ALA B 1 65 ? 6.365 2.615 1.597 1.00 23.90 66 ALA B O 1
ATOM 1304 N N . ILE B 1 66 ? 4.734 3.288 2.994 1.00 21.41 67 ILE B N 1
ATOM 1305 C CA . ILE B 1 66 ? 4.625 1.952 3.594 1.00 22.15 67 ILE B CA 1
ATOM 1306 C C . ILE B 1 66 ? 4.211 0.934 2.550 1.00 23.46 67 ILE B C 1
ATOM 1307 O O . ILE B 1 66 ? 4.709 -0.159 2.443 1.00 23.65 67 ILE B O 1
ATOM 1312 N N . VAL B 1 67 ? 3.207 1.269 1.737 1.00 23.29 68 VAL B N 1
ATOM 1313 C CA . VAL B 1 67 ? 2.691 0.318 0.772 1.00 25.50 68 VAL B CA 1
ATOM 1314 C C . VAL B 1 67 ? 3.759 0.041 -0.270 1.00 25.26 68 VAL B C 1
ATOM 1315 O O . VAL B 1 67 ? 3.940 -1.133 -0.662 1.00 30.93 68 VAL B O 1
ATOM 1319 N N . ARG B 1 68 ? 4.453 1.071 -0.737 1.00 25.10 69 ARG B N 1
ATOM 1320 C CA . ARG B 1 68 ? 5.527 0.830 -1.708 1.00 25.78 69 ARG B CA 1
ATOM 1321 C C . ARG B 1 68 ? 6.639 -0.057 -1.158 1.00 29.42 69 ARG B C 1
ATOM 1322 O O . ARG B 1 68 ? 7.150 -0.988 -1.803 1.00 29.19 69 ARG B O 1
ATOM 1330 N N . GLU B 1 69 ? 7.080 0.240 0.071 1.00 25.39 70 GLU B N 1
ATOM 1331 C CA . GLU B 1 69 ? 8.180 -0.535 0.643 1.00 26.33 70 GLU B CA 1
ATOM 1332 C C . GLU B 1 69 ? 7.825 -1.966 1.003 1.00 26.58 70 GLU B C 1
ATOM 1333 O O . GLU B 1 69 ? 8.648 -2.865 0.803 1.00 30.14 70 GLU B O 1
ATOM 1339 N N . THR B 1 70 ? 6.597 -2.132 1.540 1.00 24.92 71 THR B N 1
ATOM 1340 C CA . THR B 1 70 ? 6.278 -3.466 2.039 1.00 25.87 71 THR B CA 1
ATOM 1341 C C . THR B 1 70 ? 5.588 -4.336 1.000 1.00 26.10 71 THR B C 1
ATOM 1342 O O . THR B 1 70 ? 5.580 -5.545 1.210 1.00 28.49 71 THR B O 1
ATOM 1346 N N . LYS B 1 71 ? 5.003 -3.762 -0.016 1.00 26.09 72 LYS B N 1
ATOM 1347 C CA . LYS B 1 71 ? 4.174 -4.386 -1.028 1.00 29.37 72 LYS B CA 1
ATOM 1348 C C . LYS B 1 71 ? 2.916 -4.998 -0.387 1.00 26.15 72 LYS B C 1
ATOM 1349 O O . LYS B 1 71 ? 2.260 -5.846 -0.989 1.00 30.71 72 LYS B O 1
ATOM 1355 N N . ALA B 1 72 ? 2.565 -4.549 0.815 1.00 24.17 73 ALA B N 1
ATOM 1356 C CA . ALA B 1 72 ? 1.266 -4.877 1.383 1.00 24.64 73 ALA B CA 1
ATOM 1357 C C . ALA B 1 72 ? 0.158 -4.121 0.630 1.00 25.27 73 ALA B C 1
ATOM 1358 O O . ALA B 1 72 ? 0.400 -3.082 0.003 1.00 29.25 73 ALA B O 1
ATOM 1360 N N . ALA B 1 73 ? -1.055 -4.678 0.716 1.00 26.27 74 ALA B N 1
ATOM 1361 C CA . ALA B 1 73 ? -2.285 -4.106 0.243 1.00 27.99 74 ALA B CA 1
ATOM 1362 C C . ALA B 1 73 ? -2.883 -3.166 1.299 1.00 28.75 74 ALA B C 1
ATOM 1363 O O . ALA B 1 73 ? -2.918 -3.536 2.450 1.00 25.60 74 ALA B O 1
ATOM 1365 N N . GLN B 1 74 ? -3.384 -2.019 0.854 1.00 31.37 75 GLN B N 1
ATOM 1366 C CA . GLN B 1 74 ? -4.111 -1.120 1.733 1.00 28.67 75 GLN B CA 1
ATOM 1367 C C . GLN B 1 74 ? -5.529 -1.658 1.765 1.00 27.48 75 GLN B C 1
ATOM 1368 O O . GLN B 1 74 ? -6.168 -1.690 0.734 1.00 33.53 75 GLN B O 1
ATOM 1374 N N . VAL B 1 75 ? -5.993 -2.092 2.925 1.00 26.55 76 VAL B N 1
ATOM 1375 C CA . VAL B 1 75 ? -7.367 -2.584 3.042 1.00 26.65 76 VAL B CA 1
ATOM 1376 C C . VAL B 1 75 ? -8.343 -1.446 3.321 1.00 27.31 76 VAL B C 1
ATOM 1377 O O . VAL B 1 75 ? -9.441 -1.391 2.765 1.00 36.34 76 VAL B O 1
ATOM 1381 N N . GLN B 1 76 ? -7.984 -0.532 4.214 1.00 28.53 77 GLN B N 1
ATOM 1382 C CA . GLN B 1 76 ? -8.846 0.508 4.777 1.00 32.51 77 GLN B CA 1
ATOM 1383 C C . GLN B 1 76 ? -7.973 1.532 5.485 1.00 27.65 77 GLN B C 1
ATOM 1384 O O . GLN B 1 76 ? -6.948 1.142 6.041 1.00 29.45 77 GLN B O 1
ATOM 1390 N N . THR B 1 77 ? -8.357 2.796 5.482 1.00 33.33 78 THR B N 1
ATOM 1391 C CA . THR B 1 77 ? -7.845 3.790 6.398 1.00 33.53 78 THR B CA 1
ATOM 1392 C C . THR B 1 77 ? -9.027 4.259 7.246 1.00 35.84 78 THR B C 1
ATOM 1393 O O . THR B 1 77 ? -10.016 4.725 6.701 1.00 50.96 78 THR B O 1
ATOM 1397 N N . ILE B 1 78 ? -8.955 4.141 8.556 1.00 34.76 79 ILE B N 1
ATOM 1398 C CA . ILE B 1 78 ? -10.013 4.612 9.437 1.00 36.33 79 ILE B CA 1
ATOM 1399 C C . ILE B 1 78 ? -9.410 5.622 10.413 1.00 33.87 79 ILE B C 1
ATOM 1400 O O . ILE B 1 78 ? -8.676 5.274 11.335 1.00 31.82 79 ILE B O 1
ATOM 1405 N N . GLY B 1 79 ? -9.701 6.902 10.212 1.00 37.12 80 GLY B N 1
ATOM 1406 C CA . GLY B 1 79 ? -9.106 7.894 11.087 1.00 37.30 80 GLY B CA 1
ATOM 1407 C C . GLY B 1 79 ? -7.592 7.807 10.909 1.00 34.09 80 GLY B C 1
ATOM 1408 O O . GLY B 1 79 ? -7.146 7.841 9.758 1.00 34.86 80 GLY B O 1
ATOM 1409 N N . HIS B 1 80 ? -6.889 7.658 12.028 1.00 32.64 81 HIS B N 1
ATOM 1410 C CA . HIS B 1 80 ? -5.443 7.572 12.029 1.00 32.29 81 HIS B CA 1
ATOM 1411 C C . HIS B 1 80 ? -4.899 6.136 11.946 1.00 25.83 81 HIS B C 1
ATOM 1412 O O . HIS B 1 80 ? -3.690 5.967 12.089 1.00 27.64 81 HIS B O 1
ATOM 1419 N N . ILE B 1 81 ? -5.806 5.187 11.739 1.00 22.46 82 ILE B N 1
ATOM 1420 C CA . ILE B 1 81 ? -5.496 3.766 11.612 1.00 23.59 82 ILE B CA 1
ATOM 1421 C C . ILE B 1 81 ? -5.425 3.315 10.153 1.00 22.98 82 ILE B C 1
ATOM 1422 O O . ILE B 1 81 ? -6.406 3.473 9.444 1.00 26.58 82 ILE B O 1
ATOM 1427 N N . LEU B 1 82 ? -4.287 2.746 9.778 1.00 22.08 83 LEU B N 1
ATOM 1428 C CA . LEU B 1 82 ? -4.079 2.095 8.499 1.00 21.51 83 LEU B CA 1
ATOM 1429 C C . LEU B 1 82 ? -4.247 0.587 8.625 1.00 19.08 83 LEU B C 1
ATOM 1430 O O . LEU B 1 82 ? -3.595 0.003 9.487 1.00 21.09 83 LEU B O 1
ATOM 1435 N N . VAL B 1 83 ? -5.059 -0.043 7.797 1.00 21.65 84 VAL B N 1
ATOM 1436 C CA . VAL B 1 83 ? -5.208 -1.485 7.798 1.00 19.48 84 VAL B CA 1
ATOM 1437 C C . VAL B 1 83 ? -4.532 -2.012 6.536 1.00 21.41 84 VAL B C 1
ATOM 1438 O O . VAL B 1 83 ? -4.833 -1.565 5.411 1.00 24.36 84 VAL B O 1
ATOM 1442 N N . LEU B 1 84 ? -3.589 -2.911 6.763 1.00 21.26 85 LEU B N 1
ATOM 1443 C CA . LEU B 1 84 ? -2.734 -3.477 5.734 1.00 21.76 85 LEU B CA 1
ATOM 1444 C C . LEU B 1 84 ? -2.825 -4.993 5.685 1.00 20.02 85 LEU B C 1
ATOM 1445 O O . LEU B 1 84 ? -3.038 -5.587 6.727 1.00 21.24 85 LEU B O 1
ATOM 1450 N N . TYR B 1 85 ? -2.634 -5.585 4.505 1.00 21.85 86 TYR B N 1
ATOM 1451 C CA . TYR B 1 85 ? -2.556 -7.015 4.422 1.00 21.87 86 TYR B CA 1
ATOM 1452 C C . TYR B 1 85 ? -1.456 -7.476 3.463 1.00 21.47 86 TYR B C 1
ATOM 1453 O O . TYR B 1 85 ? -1.358 -6.972 2.356 1.00 23.09 86 TYR B O 1
ATOM 1462 N N . ARG B 1 86 ? -0.684 -8.474 3.857 1.00 21.35 87 ARG B N 1
ATOM 1463 C CA . ARG B 1 86 ? 0.298 -9.080 2.972 1.00 23.09 87 ARG B CA 1
ATOM 1464 C C . ARG B 1 86 ? 0.307 -10.571 3.299 1.00 22.54 87 ARG B C 1
ATOM 1465 O O . ARG B 1 86 ? 0.433 -10.951 4.475 1.00 23.13 87 ARG B O 1
ATOM 1473 N N . PRO B 1 87 ? 0.118 -11.439 2.336 1.00 22.07 88 PRO B N 1
ATOM 1474 C CA . PRO B 1 87 ? 0.090 -12.879 2.629 1.00 22.84 88 PRO B CA 1
ATOM 1475 C C . PRO B 1 87 ? 1.461 -13.397 3.066 1.00 22.72 88 PRO B C 1
ATOM 1476 O O . PRO B 1 87 ? 2.478 -12.883 2.589 1.00 30.70 88 PRO B O 1
ATOM 1480 N N . SER B 1 88 ? 1.411 -14.382 3.950 1.00 22.81 89 SER B N 1
ATOM 1481 C CA . SER B 1 88 ? 2.511 -15.139 4.465 1.00 25.23 89 SER B CA 1
ATOM 1482 C C . SER B 1 88 ? 2.743 -16.386 3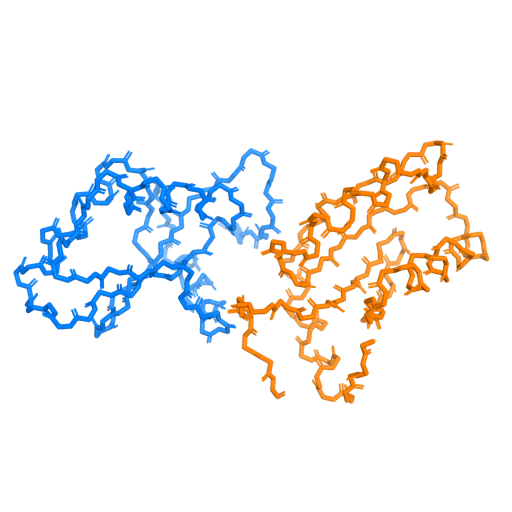.624 1.00 23.07 89 SER B C 1
ATOM 1483 O O . SER B 1 88 ? 1.771 -16.903 3.050 1.00 25.50 89 SER B O 1
ATOM 1486 N N . GLU B 1 89 ? 3.979 -16.861 3.651 1.00 28.00 90 GLU B N 1
ATOM 1487 C CA . GLU B 1 89 ? 4.278 -18.149 3.039 1.00 29.48 90 GLU B CA 1
ATOM 1488 C C . GLU B 1 89 ? 3.618 -19.313 3.776 1.00 30.53 90 GLU B C 1
ATOM 1489 O O . GLU B 1 89 ? 3.446 -20.407 3.245 1.00 33.31 90 GLU B O 1
ATOM 1495 N N . GLU B 1 90 ? 3.249 -19.091 5.033 1.00 29.90 91 GLU B N 1
ATOM 1496 C CA . GLU B 1 90 ? 2.433 -20.017 5.790 1.00 33.71 91 GLU B CA 1
ATOM 1497 C C . GLU B 1 90 ? 1.208 -19.260 6.289 1.00 27.51 91 GLU B C 1
ATOM 1498 O O . GLU B 1 90 ? 1.179 -18.545 7.277 1.00 31.44 91 GLU B O 1
ATOM 1504 N N . ALA B 1 91 ? 0.150 -19.437 5.523 1.00 24.84 92 ALA B N 1
ATOM 1505 C CA . ALA B 1 91 ? -1.035 -18.639 5.744 1.00 21.42 92 ALA B CA 1
ATOM 1506 C C . ALA B 1 91 ? -1.639 -18.848 7.112 1.00 19.98 92 ALA B C 1
ATOM 1507 O O . ALA B 1 91 ? -1.886 -19.971 7.540 1.00 23.92 92 ALA B O 1
ATOM 1509 N N . LYS B 1 92 ? -1.942 -17.768 7.785 1.00 21.10 93 LYS B N 1
ATOM 1510 C CA . LYS B 1 92 ? -2.647 -17.789 9.067 1.00 24.89 93 LYS B CA 1
ATOM 1511 C C . LYS B 1 92 ? -4.131 -17.532 8.868 1.00 21.84 93 LYS B C 1
ATOM 1512 O O . LYS B 1 92 ? -4.948 -18.162 9.529 1.00 23.88 93 LYS B O 1
ATOM 1523 N N . ILE B 1 93 ? -4.490 -16.619 8.004 1.00 22.99 94 ILE B N 1
ATOM 1524 C CA . ILE B 1 93 ? -5.867 -16.292 7.715 1.00 21.40 94 ILE B CA 1
ATOM 1525 C C . ILE B 1 93 ? -6.331 -16.881 6.396 1.00 21.68 94 ILE B C 1
ATOM 1526 O O . ILE B 1 93 ? -5.644 -16.739 5.381 1.00 26.56 94 ILE B O 1
ATOM 1531 N N . GLN B 1 94 ? -7.514 -17.482 6.419 1.00 19.54 95 GLN B N 1
ATOM 1532 C CA . GLN B 1 94 ? -8.132 -18.051 5.227 1.00 21.09 95 GLN B CA 1
ATOM 1533 C C . GLN B 1 94 ? -8.877 -16.971 4.441 1.00 23.03 95 GLN B C 1
ATOM 1534 O O . GLN B 1 94 ? -9.932 -16.50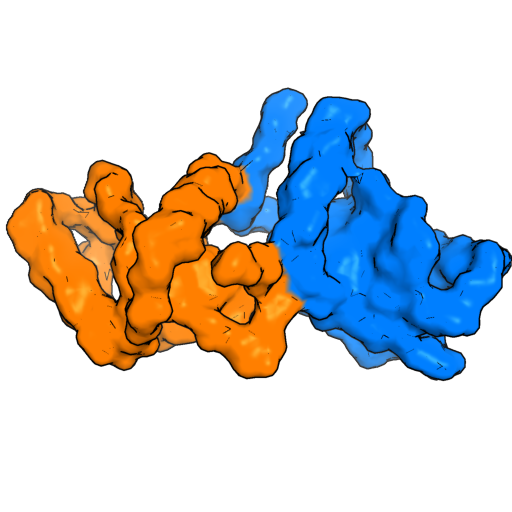6 4.822 1.00 26.73 95 GLN B O 1
ATOM 1540 N N . LEU B 1 95 ? -8.286 -16.607 3.315 1.00 29.96 96 LEU B N 1
ATOM 1541 C CA . LEU B 1 95 ? -8.918 -15.566 2.516 1.00 31.94 96 LEU B CA 1
ATOM 1542 C C . LEU B 1 95 ? -9.925 -16.156 1.545 1.00 35.03 96 LEU B C 1
ATOM 1543 O O . LEU B 1 95 ? -9.728 -17.263 1.031 1.00 44.18 96 LEU B O 1
ATOM 1548 N N . PRO B 1 96 ? -11.026 -15.465 1.257 1.00 38.38 97 PRO B N 1
ATOM 1549 C CA . PRO B 1 96 ? -11.939 -15.930 0.204 1.00 42.03 97 PRO B CA 1
ATOM 1550 C C . PRO B 1 96 ? -11.274 -15.966 -1.162 1.00 41.93 97 PRO B C 1
ATOM 1551 O O . PRO B 1 96 ? -10.270 -15.339 -1.443 1.00 40.45 97 PRO B O 1
#

Secondary structure (DSSP, 8-state):
----HHHHHHHHHHHTTB--SEEE-TT-S-HHHHHHHHHHHHHHSEEEEEETT--HHHHHHHHHHHHHHH-PEEEEEETTEEEEE---SS--B----/----HHHHHHHHHHHTTB--SEEE-TT-S-HHHHHHHHHHHHHHSEEEEEETT--HHHHHHHHHHHHHHH-PEEEEEETTEEEEE---SS-SB---

Nearest PDB structures (foldseek):
  1jo0-assembly2_B  TM=1.011E+00  e=5.989E-19  Haemophilus influenzae
  1ln4-assembly1_A  TM=9.625E-01  e=1.956E-13  Escherichia coli
  1rq8-assembly1_A  TM=8.741E-01  e=4.536E-09  Staphylococcus aureus
  8apo-assembly1_Xh  TM=8.793E-01  e=1.111E-05  Polytomella magna
  2q3v-assembly1_B  TM=6.486E-01  e=3.627E+00  Arabidopsis thaliana